Protein AF-A0A973I0Z7-F1 (afdb_monomer_lite)

pLDDT: mean 79.92, std 19.46, range [35.78, 96.62]

Structure (mmCIF, N/CA/C/O backbone):
data_AF-A0A973I0Z7-F1
#
_entry.id   AF-A0A973I0Z7-F1
#
loop_
_atom_site.group_PDB
_atom_site.id
_atom_site.type_symbol
_atom_site.label_atom_id
_atom_site.label_alt_id
_atom_site.label_comp_id
_atom_site.label_asym_id
_atom_site.label_entity_id
_atom_site.label_seq_id
_atom_site.pdbx_PDB_ins_code
_atom_site.Cartn_x
_atom_site.Cartn_y
_atom_site.Cartn_z
_atom_site.occupancy
_atom_site.B_iso_or_equiv
_atom_site.auth_seq_id
_atom_site.auth_comp_id
_atom_site.auth_asym_id
_atom_site.auth_atom_id
_atom_site.pdbx_PDB_model_num
ATOM 1 N N . MET A 1 1 ? 22.224 22.986 73.642 1.00 44.53 1 MET A N 1
ATOM 2 C CA . MET A 1 1 ? 22.308 22.784 72.179 1.00 44.53 1 MET A CA 1
ATOM 3 C C . MET A 1 1 ? 20.943 22.258 71.761 1.00 44.53 1 MET A C 1
ATOM 5 O O . MET A 1 1 ? 20.620 21.155 72.151 1.00 44.53 1 MET A O 1
ATOM 9 N N . GLY A 1 2 ? 20.002 23.005 71.200 1.00 35.78 2 GLY A N 1
ATOM 10 C CA . GLY A 1 2 ? 20.076 24.107 70.245 1.00 35.78 2 GLY A CA 1
ATOM 11 C C . GLY A 1 2 ? 19.103 23.722 69.125 1.00 35.78 2 GLY A C 1
ATOM 12 O O . GLY A 1 2 ? 19.351 22.747 68.429 1.00 35.78 2 GLY A O 1
ATOM 13 N N . ALA A 1 3 ? 17.958 24.399 69.061 1.00 42.00 3 ALA A N 1
ATOM 14 C CA . ALA A 1 3 ? 16.825 24.095 68.191 1.00 42.00 3 ALA A CA 1
ATOM 15 C C . ALA A 1 3 ? 17.052 24.487 66.714 1.00 42.00 3 ALA A C 1
ATOM 17 O O . ALA A 1 3 ? 17.732 25.474 66.451 1.00 42.00 3 ALA A O 1
ATOM 18 N N . GLY A 1 4 ? 16.354 23.793 65.801 1.00 39.12 4 GLY A N 1
ATOM 19 C CA . GLY A 1 4 ? 15.693 24.389 64.627 1.00 39.12 4 GLY A CA 1
ATOM 20 C C . GLY A 1 4 ? 16.380 24.311 63.253 1.00 39.12 4 GLY A C 1
ATOM 21 O O . GLY A 1 4 ? 17.396 24.956 63.020 1.00 39.12 4 GLY A O 1
ATOM 22 N N . SER A 1 5 ? 15.702 23.685 62.281 1.00 44.06 5 SER A N 1
ATOM 23 C CA . SER A 1 5 ? 15.113 24.428 61.148 1.00 44.06 5 SER A CA 1
ATOM 24 C C . SER A 1 5 ? 14.098 23.601 60.352 1.00 44.06 5 SER A C 1
ATOM 26 O O . SER A 1 5 ? 14.367 22.489 59.911 1.00 44.06 5 SER A O 1
ATOM 28 N N . SER A 1 6 ? 12.924 24.208 60.196 1.00 49.84 6 SER A N 1
ATOM 29 C CA . SER A 1 6 ? 11.724 23.786 59.474 1.00 49.84 6 SER A CA 1
ATOM 30 C C . SER A 1 6 ? 11.815 24.019 57.962 1.00 49.84 6 SER A C 1
ATOM 32 O O . SER A 1 6 ? 12.461 24.983 57.561 1.00 49.84 6 SER A O 1
ATOM 34 N N . ARG A 1 7 ? 11.026 23.269 57.169 1.00 47.75 7 ARG A N 1
ATOM 35 C CA . ARG A 1 7 ? 10.208 23.727 56.010 1.00 47.75 7 ARG A CA 1
ATOM 36 C C . ARG A 1 7 ? 9.007 22.754 55.897 1.00 47.75 7 ARG A C 1
ATOM 38 O O . ARG A 1 7 ? 9.248 21.556 55.856 1.00 47.75 7 ARG A O 1
ATOM 45 N N . LEU A 1 8 ? 7.749 23.130 56.198 1.00 43.31 8 LEU A N 1
ATOM 46 C CA . LEU A 1 8 ? 6.742 23.834 55.355 1.00 43.31 8 LEU A CA 1
ATOM 47 C C . LEU A 1 8 ? 6.622 23.202 53.950 1.00 43.31 8 LEU A C 1
ATOM 49 O O . LEU A 1 8 ? 7.656 23.061 53.316 1.00 43.31 8 LEU A O 1
ATOM 53 N N . LEU A 1 9 ? 5.480 22.876 53.325 1.00 39.59 9 LEU A N 1
ATOM 54 C CA . LEU A 1 9 ? 4.015 23.039 53.491 1.00 39.59 9 LEU A CA 1
ATOM 55 C C . LEU A 1 9 ? 3.423 22.139 52.350 1.00 39.59 9 LEU A C 1
ATOM 57 O O . LEU A 1 9 ? 4.040 22.078 51.295 1.00 39.59 9 LEU A O 1
ATOM 61 N N . GLY A 1 10 ? 2.376 21.313 52.464 1.00 44.72 10 GLY A N 1
ATOM 62 C CA . GLY A 1 10 ? 0.965 21.670 52.638 1.00 44.72 10 GLY A CA 1
ATOM 63 C C . GLY A 1 10 ? 0.224 21.891 51.300 1.00 44.72 10 GLY A C 1
ATOM 64 O O . GLY A 1 10 ? 0.092 23.039 50.903 1.00 44.72 10 GLY A O 1
ATOM 65 N N . ILE A 1 11 ? -0.312 20.832 50.667 1.00 45.81 11 ILE A N 1
ATOM 66 C CA . ILE A 1 11 ? -1.518 20.891 49.805 1.00 45.81 11 ILE A CA 1
ATOM 67 C C . ILE A 1 11 ? -2.413 19.666 50.067 1.00 45.81 11 ILE A C 1
ATOM 69 O O . ILE A 1 11 ? -2.471 18.716 49.299 1.00 45.81 11 ILE A O 1
ATOM 73 N N . ALA A 1 12 ? -3.108 19.677 51.205 1.00 38.31 12 ALA A N 1
ATOM 74 C CA . ALA A 1 12 ? -4.347 18.919 51.327 1.00 38.31 12 ALA A CA 1
ATOM 75 C C . ALA A 1 12 ? -5.419 19.731 50.596 1.00 38.31 12 ALA A C 1
ATOM 77 O O . ALA A 1 12 ? -5.667 20.884 50.958 1.00 38.31 12 ALA A O 1
ATOM 78 N N . SER A 1 13 ? -5.982 19.162 49.533 1.00 45.00 13 SER A N 1
ATOM 79 C CA . SER A 1 13 ? -7.012 19.781 48.707 1.00 45.00 13 SER A CA 1
ATOM 80 C C . SER A 1 13 ? -8.162 20.288 49.576 1.00 45.00 13 SER A C 1
ATOM 82 O O . SER A 1 13 ? -8.857 19.531 50.250 1.00 45.00 13 SER A O 1
ATOM 84 N N . ILE A 1 14 ? -8.317 21.608 49.585 1.00 43.22 14 ILE A N 1
ATOM 85 C CA . ILE A 1 14 ? -9.376 22.333 50.275 1.00 43.22 14 ILE A CA 1
ATOM 86 C C . ILE A 1 14 ? -10.686 22.012 49.553 1.00 43.22 14 ILE A C 1
ATOM 88 O O . ILE A 1 14 ? -10.968 22.583 48.503 1.00 43.22 14 ILE A O 1
ATOM 92 N N . GLN A 1 15 ? -11.509 21.125 50.113 1.00 43.00 15 GLN A N 1
ATOM 93 C CA . GLN A 1 15 ? -12.938 21.160 49.817 1.00 43.00 15 GLN A CA 1
ATOM 94 C C . GLN A 1 15 ? -13.557 22.242 50.698 1.00 43.00 15 GLN A C 1
ATOM 96 O O . GLN A 1 15 ? -13.688 22.101 51.914 1.00 43.00 15 GLN A O 1
ATOM 101 N N . ALA A 1 16 ? -13.858 23.378 50.076 1.00 38.81 16 ALA A N 1
ATOM 102 C CA . ALA A 1 16 ? -14.538 24.487 50.713 1.00 38.81 16 ALA A CA 1
ATOM 103 C C . ALA A 1 16 ? -15.966 24.054 51.085 1.00 38.81 16 ALA A C 1
ATOM 105 O O . ALA A 1 16 ? -16.857 23.995 50.241 1.00 38.81 16 ALA A O 1
ATOM 106 N N . ILE A 1 17 ? -16.180 23.740 52.362 1.00 47.41 17 ILE A N 1
ATOM 107 C CA . ILE A 1 17 ? -17.506 23.471 52.919 1.00 47.41 17 ILE A CA 1
ATOM 108 C C . ILE A 1 17 ? -18.228 24.817 53.061 1.00 47.41 17 ILE A C 1
ATOM 110 O O . ILE A 1 17 ? -18.027 25.554 54.028 1.00 47.41 17 ILE A O 1
ATOM 114 N N . VAL A 1 18 ? -19.073 25.153 52.088 1.00 38.38 18 VAL A N 1
ATOM 115 C CA . VAL A 1 18 ? -20.024 26.266 52.198 1.00 38.38 18 VAL A CA 1
ATOM 116 C C . VAL A 1 18 ? -21.230 25.772 52.998 1.00 38.38 18 VAL A C 1
ATOM 118 O O . VAL A 1 18 ? -22.145 25.155 52.460 1.00 38.38 18 VAL A O 1
ATOM 121 N N . ILE A 1 19 ? -21.229 26.022 54.309 1.00 45.56 19 ILE A N 1
ATOM 122 C CA . ILE A 1 19 ? -22.388 25.761 55.174 1.00 45.56 19 ILE A CA 1
ATOM 123 C C . ILE A 1 19 ? -23.401 26.892 54.958 1.00 45.56 19 ILE A C 1
ATOM 125 O O . ILE A 1 19 ? -23.373 27.907 55.655 1.00 45.56 19 ILE A O 1
ATOM 129 N N . LEU A 1 20 ? -24.293 26.740 53.976 1.00 40.72 20 LEU A N 1
ATOM 130 C CA . LEU A 1 20 ? -25.460 27.611 53.844 1.00 40.72 20 LEU A CA 1
ATOM 131 C C . LEU A 1 20 ? -26.595 27.062 54.718 1.00 40.72 20 LEU A C 1
ATOM 133 O O . LEU A 1 20 ? -27.396 26.230 54.301 1.00 40.72 20 LEU A O 1
ATOM 137 N N . SER A 1 21 ? -26.634 27.528 55.964 1.00 50.47 21 SER A N 1
ATOM 138 C CA . SER A 1 21 ? -27.676 27.206 56.939 1.00 50.47 21 SER A CA 1
ATOM 139 C C . SER A 1 21 ? -29.015 27.834 56.539 1.00 50.47 21 SER A C 1
ATOM 141 O O . SER A 1 21 ? -29.320 28.953 56.952 1.00 50.47 21 SER A O 1
ATOM 143 N N . LEU A 1 22 ? -29.843 27.120 55.770 1.00 41.69 22 LEU A N 1
ATOM 144 C CA . LEU A 1 22 ? -31.253 27.473 55.611 1.00 41.69 22 LEU A CA 1
ATOM 145 C C . LEU A 1 22 ? -32.099 26.641 56.580 1.00 41.69 22 LEU A C 1
ATOM 147 O O . LEU A 1 22 ? -32.399 25.470 56.357 1.00 41.69 22 LEU A O 1
ATOM 151 N N . ALA A 1 23 ? -32.446 27.269 57.700 1.00 46.00 23 ALA A N 1
ATOM 152 C CA . ALA A 1 23 ? -33.324 26.714 58.715 1.00 46.00 23 ALA A CA 1
ATOM 153 C C . ALA A 1 23 ? -34.750 26.550 58.163 1.00 46.00 23 ALA A C 1
ATOM 155 O O . ALA A 1 23 ? -35.489 27.528 58.047 1.00 46.00 23 ALA A O 1
ATOM 156 N N . LEU A 1 24 ? -35.167 25.312 57.889 1.00 47.72 24 LEU A N 1
ATOM 157 C CA . LEU A 1 24 ? -36.583 24.955 57.849 1.00 47.72 24 LEU A CA 1
ATOM 158 C C . LEU A 1 24 ? -36.948 24.309 59.182 1.00 47.72 24 LEU A C 1
ATOM 160 O O . LEU A 1 24 ? -36.618 23.170 59.499 1.00 47.72 24 LEU A O 1
ATOM 164 N N . CYS A 1 25 ? -37.583 25.135 60.000 1.00 45.16 25 CYS A N 1
ATOM 165 C CA . CYS A 1 25 ? -38.039 24.834 61.338 1.00 45.16 25 CYS A CA 1
ATOM 166 C C . CYS A 1 25 ? -39.333 24.012 61.259 1.00 45.16 25 CYS A C 1
ATOM 168 O O . CYS A 1 25 ? -40.377 24.602 61.020 1.00 45.16 25 CYS A O 1
ATOM 170 N N . PHE A 1 26 ? -39.286 22.693 61.487 1.00 45.84 26 PHE A N 1
ATOM 171 C CA . PHE A 1 26 ? -40.452 21.904 61.920 1.00 45.84 26 PHE A CA 1
ATOM 172 C C . PHE A 1 26 ? -40.033 20.727 62.825 1.00 45.84 26 PHE A C 1
ATOM 174 O O . PHE A 1 26 ? -39.801 19.610 62.383 1.00 45.84 26 PHE A O 1
ATOM 181 N N . GLY A 1 27 ? -39.946 21.001 64.130 1.00 47.75 27 GLY A N 1
ATOM 182 C CA . GLY A 1 27 ? -40.580 20.187 65.177 1.00 47.75 27 GLY A CA 1
ATOM 183 C C . GLY A 1 27 ? -40.327 18.677 65.287 1.00 47.75 27 GLY A C 1
ATOM 184 O O . GLY A 1 27 ? -41.264 17.976 65.658 1.00 47.75 27 GLY A O 1
ATOM 185 N N . SER A 1 28 ? -39.118 18.154 65.066 1.00 49.06 28 SER A N 1
ATOM 186 C CA . SER A 1 28 ? -38.805 16.782 65.498 1.00 49.06 28 SER A CA 1
ATOM 187 C C . SER A 1 28 ? -37.365 16.653 65.997 1.00 49.06 28 SER A C 1
ATOM 189 O O . SER A 1 28 ? -36.423 17.012 65.300 1.00 49.06 28 SER A O 1
ATOM 191 N N . THR A 1 29 ? -37.179 16.150 67.221 1.00 47.16 29 THR A N 1
ATOM 192 C CA . THR A 1 29 ? -35.875 15.964 67.892 1.00 47.16 29 THR A CA 1
ATOM 193 C C . THR A 1 29 ? -35.087 14.751 67.387 1.00 47.16 29 THR A C 1
ATOM 195 O O . THR A 1 29 ? -34.187 14.264 68.071 1.00 47.16 29 THR A O 1
ATOM 198 N N . ALA A 1 30 ? -35.379 14.258 66.187 1.00 47.12 30 ALA A N 1
ATOM 199 C CA . ALA A 1 30 ? -34.512 13.305 65.518 1.00 47.12 30 ALA A CA 1
ATOM 200 C C . ALA A 1 30 ? -33.452 14.088 64.735 1.00 47.12 30 ALA A C 1
ATOM 202 O O . ALA A 1 30 ? -33.688 14.505 63.605 1.00 47.12 30 ALA A O 1
ATOM 203 N N . ASN A 1 31 ? -32.270 14.270 65.330 1.00 55.00 31 ASN A N 1
ATOM 204 C CA . ASN A 1 31 ? -31.046 14.569 64.580 1.00 55.00 31 ASN A CA 1
ATOM 205 C C . ASN A 1 31 ? -30.669 13.324 63.758 1.00 55.00 31 ASN A C 1
ATOM 207 O O . ASN A 1 31 ? -29.697 12.629 64.038 1.00 55.00 31 ASN A O 1
ATOM 211 N N . ALA A 1 32 ? -31.492 12.998 62.766 1.00 46.03 32 ALA A N 1
ATOM 212 C CA . ALA A 1 32 ? -31.057 12.216 61.635 1.00 46.03 32 ALA A CA 1
ATOM 213 C C . ALA A 1 32 ? -30.411 13.228 60.697 1.00 46.03 32 ALA A C 1
ATOM 215 O O . ALA A 1 32 ? -31.092 13.887 59.912 1.00 46.03 32 ALA A O 1
ATOM 216 N N . THR A 1 33 ? -29.096 13.395 60.823 1.00 53.06 33 THR A N 1
ATOM 217 C CA . THR A 1 33 ? -28.298 13.944 59.732 1.00 53.06 33 THR A CA 1
ATOM 218 C C . THR A 1 33 ? -28.494 12.984 58.569 1.00 53.06 33 THR A C 1
ATOM 220 O O . THR A 1 33 ? -27.799 11.978 58.453 1.00 53.06 33 THR A O 1
ATOM 223 N N . MET A 1 34 ? -29.518 13.235 57.758 1.00 49.97 34 MET A N 1
ATOM 224 C CA . MET A 1 34 ? -29.672 12.581 56.478 1.00 49.97 34 MET A CA 1
ATOM 225 C C . MET A 1 34 ? -28.530 13.134 55.636 1.00 49.97 34 MET A C 1
ATOM 227 O O . MET A 1 34 ? -28.626 14.211 55.052 1.00 49.97 34 MET A O 1
ATOM 231 N N . LEU A 1 35 ? -27.404 12.425 55.670 1.00 53.66 35 LEU A N 1
ATOM 232 C CA . LEU A 1 35 ? -26.367 12.521 54.661 1.00 53.66 35 LEU A CA 1
ATOM 233 C C . LEU A 1 35 ? -27.011 12.015 53.371 1.00 53.66 35 LEU A C 1
ATOM 235 O O . LEU A 1 35 ? -26.852 10.860 53.000 1.00 53.66 35 LEU A O 1
ATOM 239 N N . ILE A 1 36 ? -27.826 12.856 52.738 1.00 52.31 36 ILE A N 1
ATOM 240 C CA . ILE A 1 36 ? -28.075 12.728 51.312 1.00 52.31 36 ILE A CA 1
ATOM 241 C C . ILE A 1 36 ? -26.737 13.141 50.704 1.00 52.31 36 ILE A C 1
ATOM 243 O O . ILE A 1 36 ? -26.367 14.311 50.861 1.00 52.31 36 ILE A O 1
ATOM 247 N N . PRO A 1 37 ? -25.951 12.229 50.110 1.00 48.09 37 PRO A N 1
ATOM 248 C CA . PRO A 1 37 ? -24.783 12.661 49.374 1.00 48.09 37 PRO A CA 1
ATOM 249 C C . PRO A 1 37 ? -25.310 13.566 48.258 1.00 48.09 37 PRO A C 1
ATOM 251 O O . PRO A 1 37 ? -26.000 13.116 47.355 1.00 48.09 37 PRO A O 1
ATOM 254 N N . LEU A 1 38 ? -25.026 14.866 48.347 1.00 46.47 38 LEU A N 1
ATOM 255 C CA . LEU A 1 38 ? -25.197 15.819 47.247 1.00 46.47 38 LEU A CA 1
ATOM 256 C C . LEU A 1 38 ? -24.064 15.659 46.221 1.00 46.47 38 LEU A C 1
ATOM 258 O O . LEU A 1 38 ? -23.617 16.629 45.617 1.00 46.47 38 LEU A O 1
ATOM 262 N N . LEU A 1 39 ? -23.567 14.437 46.054 1.00 51.56 39 LEU A N 1
ATOM 263 C CA . LEU A 1 39 ? -22.939 14.046 44.810 1.00 51.56 39 LEU A CA 1
ATOM 264 C C . LEU A 1 39 ? -24.113 13.705 43.890 1.00 51.56 39 LEU A C 1
ATOM 266 O O . LEU A 1 39 ? -25.077 13.097 44.371 1.00 51.56 39 LEU A O 1
ATOM 270 N N . PRO A 1 40 ? -24.109 14.115 42.610 1.00 48.03 40 PRO A N 1
ATOM 271 C CA . PRO A 1 40 ? -25.070 13.535 41.688 1.00 48.03 40 PRO A CA 1
ATOM 272 C C . PRO A 1 40 ? -24.943 12.019 41.857 1.00 48.03 40 PRO A C 1
ATOM 274 O O . PRO A 1 40 ? -23.832 11.516 42.035 1.00 48.03 40 PRO A O 1
ATOM 277 N N . ASN A 1 41 ? -26.067 11.307 41.901 1.00 44.25 41 ASN A N 1
ATOM 278 C CA . ASN A 1 41 ? -26.060 9.875 41.653 1.00 44.25 41 ASN A CA 1
ATOM 279 C C . ASN A 1 41 ? -25.348 9.689 40.308 1.00 44.25 41 ASN A C 1
ATOM 281 O O . ASN A 1 41 ? -25.993 9.769 39.266 1.00 44.25 41 ASN A O 1
ATOM 285 N N . PHE A 1 42 ? -24.031 9.516 40.321 1.00 48.84 42 PHE A N 1
ATOM 286 C CA . PHE A 1 42 ? -23.367 8.759 39.295 1.00 48.84 42 PHE A CA 1
ATOM 287 C C . PHE A 1 42 ? -23.943 7.363 39.527 1.00 48.84 42 PHE A C 1
ATOM 289 O O . PHE A 1 42 ? -23.692 6.798 40.598 1.00 48.84 42 PHE A O 1
ATOM 296 N N . PRO A 1 43 ? -24.827 6.834 38.657 1.00 53.50 43 PRO A N 1
ATOM 297 C CA . PRO A 1 43 ? -24.946 5.385 38.609 1.00 53.50 43 PRO A CA 1
ATOM 298 C C . PRO A 1 43 ? -23.509 4.869 38.575 1.00 53.50 43 PRO A C 1
ATOM 300 O O . PRO A 1 43 ? -22.688 5.446 37.860 1.00 53.50 43 PRO A O 1
ATOM 303 N N . LEU A 1 44 ? -23.183 3.906 39.437 1.00 59.34 44 LEU A N 1
ATOM 304 C CA . LEU A 1 44 ? -21.897 3.228 39.345 1.00 59.34 44 LEU A CA 1
ATOM 305 C C . LEU A 1 44 ? -21.770 2.805 37.882 1.00 59.34 44 LEU A C 1
ATOM 307 O O . LEU A 1 44 ? -22.636 2.077 37.393 1.00 59.34 44 LEU A O 1
ATOM 311 N N . LEU A 1 45 ? -20.836 3.435 37.172 1.00 86.94 45 LEU A N 1
ATOM 312 C CA . LEU A 1 45 ? -20.667 3.225 35.747 1.00 86.94 45 LEU A CA 1
ATOM 313 C C . LEU A 1 45 ? -19.976 1.866 35.644 1.00 86.94 45 LEU A C 1
ATOM 315 O O . LEU A 1 45 ? -18.830 1.732 36.061 1.00 86.94 45 LEU A O 1
ATOM 319 N N . ASP A 1 46 ? -20.775 0.867 35.291 1.00 91.62 46 ASP A N 1
ATOM 320 C CA . ASP A 1 46 ? -20.429 -0.543 35.094 1.00 91.62 46 ASP A CA 1
ATOM 321 C C . ASP A 1 46 ? -21.131 -0.936 33.793 1.00 91.62 46 ASP A C 1
ATOM 323 O O . ASP A 1 46 ? -22.266 -1.430 33.781 1.00 91.62 46 ASP A O 1
ATOM 327 N N . CYS A 1 47 ? -20.523 -0.536 32.683 1.00 93.19 47 CYS A N 1
ATOM 328 C CA . CYS A 1 47 ? -21.120 -0.654 31.359 1.00 93.19 47 CYS A CA 1
ATOM 329 C C . CYS A 1 47 ? -21.179 -2.117 30.886 1.00 93.19 47 CYS A C 1
ATOM 331 O O . CYS A 1 47 ? -22.150 -2.521 30.243 1.00 93.19 47 CYS A O 1
ATOM 333 N N . ASN A 1 48 ? -20.193 -2.937 31.270 1.00 91.00 48 ASN A N 1
ATOM 334 C CA . ASN A 1 48 ? -20.124 -4.362 30.935 1.00 91.00 48 ASN A CA 1
ATOM 335 C C . ASN A 1 48 ? -20.924 -5.252 31.920 1.00 91.00 48 ASN A C 1
ATOM 337 O O . ASN A 1 48 ? -21.108 -6.450 31.684 1.00 91.00 48 ASN A O 1
ATOM 341 N N . THR A 1 49 ? -21.492 -4.666 32.978 1.00 93.19 49 THR A N 1
ATOM 342 C CA . THR A 1 49 ? -22.363 -5.292 33.989 1.00 93.19 49 THR A CA 1
ATOM 343 C C . THR A 1 49 ? -21.717 -6.445 34.760 1.00 93.19 49 THR A C 1
ATOM 345 O O . THR A 1 49 ? -22.401 -7.379 35.203 1.00 93.19 49 THR A O 1
ATOM 348 N N . ASN A 1 50 ? -20.394 -6.410 34.927 1.00 93.38 50 ASN A N 1
ATOM 349 C CA . ASN A 1 50 ? -19.643 -7.474 35.593 1.00 93.38 50 ASN A CA 1
ATOM 350 C C . ASN A 1 50 ? -19.624 -7.325 37.136 1.00 93.38 50 ASN A C 1
ATOM 352 O O . ASN A 1 50 ? -19.164 -8.232 37.842 1.00 93.38 50 ASN A O 1
ATOM 356 N N . GLY A 1 51 ? -20.174 -6.227 37.672 1.00 92.94 51 GLY A N 1
ATOM 357 C CA . GLY A 1 51 ? -20.207 -5.909 39.100 1.00 92.94 51 GLY A CA 1
ATOM 358 C C . GLY A 1 51 ? -18.976 -5.155 39.618 1.00 92.94 51 GLY A C 1
ATOM 359 O O . GLY A 1 51 ? -18.837 -5.001 40.837 1.00 92.94 51 GLY A O 1
ATOM 360 N N . VAL A 1 52 ? -18.097 -4.707 38.724 1.00 93.00 52 VAL A N 1
ATOM 361 C CA . VAL A 1 52 ? -16.931 -3.849 38.952 1.00 93.00 52 VAL A CA 1
ATOM 362 C C . VAL A 1 52 ? -17.167 -2.537 38.200 1.00 93.00 52 VAL A C 1
ATOM 364 O O . VAL A 1 52 ? -17.751 -2.516 37.130 1.00 93.00 52 VAL A O 1
ATOM 367 N N . GLU A 1 53 ? -16.779 -1.411 38.795 1.00 92.94 53 GLU A N 1
ATOM 368 C CA . GLU A 1 53 ? -16.892 -0.116 38.113 1.00 92.94 53 GLU A CA 1
ATOM 369 C C . GLU A 1 53 ? -15.858 -0.010 36.986 1.00 92.94 53 GLU A C 1
ATOM 371 O O . GLU A 1 53 ? -14.703 -0.381 37.197 1.00 92.94 53 GLU A O 1
ATOM 376 N N . ASP A 1 54 ? -16.221 0.624 35.872 1.00 92.81 54 ASP A N 1
ATOM 377 C CA . ASP A 1 54 ? -15.378 0.854 34.689 1.00 92.81 54 ASP A CA 1
ATOM 378 C C . ASP A 1 54 ? -13.972 1.356 35.056 1.00 92.81 54 ASP A C 1
ATOM 380 O O . ASP A 1 54 ? -12.951 0.810 34.645 1.00 92.81 54 ASP A O 1
ATOM 384 N N . SER A 1 55 ? -13.898 2.368 35.928 1.00 93.31 55 SER A N 1
ATOM 385 C CA . SER A 1 55 ? -12.615 2.928 36.377 1.00 93.31 55 SER A CA 1
ATOM 386 C C . SER A 1 55 ? -11.736 1.921 37.128 1.00 93.31 55 SER A C 1
ATOM 388 O O . SER A 1 55 ? -10.509 2.006 37.080 1.00 93.31 55 SER A O 1
ATOM 390 N N . THR A 1 56 ? -12.354 0.972 37.837 1.00 94.88 56 THR A N 1
ATOM 391 C CA . THR A 1 56 ? -11.657 -0.111 38.535 1.00 94.88 56 THR A CA 1
ATOM 392 C C . THR A 1 56 ? -11.248 -1.203 37.555 1.00 94.88 56 THR A C 1
ATOM 394 O O . THR A 1 56 ? -10.162 -1.761 37.718 1.00 94.88 56 THR A O 1
ATOM 397 N N . ASP A 1 57 ? -12.061 -1.475 36.535 1.00 96.38 57 ASP A N 1
ATOM 398 C CA . ASP A 1 57 ? -11.714 -2.418 35.475 1.00 96.38 57 ASP A CA 1
ATOM 399 C C . ASP A 1 57 ? -10.489 -1.952 34.679 1.00 96.38 57 ASP A C 1
ATOM 401 O O . ASP A 1 57 ? -9.499 -2.680 34.556 1.00 96.38 57 ASP A O 1
ATOM 405 N N . ILE A 1 58 ? -10.493 -0.689 34.255 1.00 95.19 58 ILE A N 1
ATOM 406 C CA . ILE A 1 58 ? -9.378 -0.063 33.534 1.00 95.19 58 ILE A CA 1
ATOM 407 C C . ILE A 1 58 ? -8.122 -0.017 34.416 1.00 95.19 58 ILE A C 1
ATOM 409 O O . ILE A 1 58 ? -7.036 -0.420 33.998 1.00 95.19 58 ILE A O 1
ATOM 413 N N . ALA A 1 59 ? -8.244 0.424 35.675 1.00 95.75 59 ALA A N 1
ATOM 414 C CA . ALA A 1 59 ? -7.097 0.536 36.581 1.00 95.75 59 ALA A CA 1
ATOM 415 C C . ALA A 1 59 ? -6.452 -0.819 36.921 1.00 95.75 59 ALA A C 1
ATOM 417 O O . ALA A 1 59 ? -5.245 -0.880 37.171 1.00 95.75 59 ALA A O 1
ATOM 418 N N . ASN A 1 60 ? -7.242 -1.896 36.948 1.00 95.62 60 ASN A N 1
ATOM 419 C CA . ASN A 1 60 ? -6.747 -3.253 37.171 1.00 95.62 60 ASN A CA 1
ATOM 420 C C . ASN A 1 60 ? -6.313 -3.956 35.874 1.00 95.62 60 ASN A C 1
ATOM 422 O O . ASN A 1 60 ? -5.746 -5.048 35.956 1.00 95.62 60 ASN A O 1
ATOM 426 N N . GLY A 1 61 ? -6.558 -3.350 34.707 1.00 94.00 61 GLY A N 1
ATOM 427 C CA . GLY A 1 61 ? -6.290 -3.938 33.395 1.00 94.00 61 GLY A CA 1
ATOM 428 C C . GLY A 1 61 ? -7.185 -5.135 33.065 1.00 94.00 61 GLY A C 1
ATOM 429 O O . GLY A 1 61 ? -6.772 -5.998 32.293 1.00 94.00 61 GLY A O 1
ATOM 430 N N . THR A 1 62 ? -8.364 -5.237 33.687 1.00 95.19 62 THR A N 1
ATOM 431 C CA . THR A 1 62 ? -9.386 -6.233 33.319 1.00 95.19 62 THR A CA 1
ATOM 432 C C . THR A 1 62 ? -10.176 -5.810 32.086 1.00 95.19 62 THR A C 1
ATOM 434 O O . THR A 1 62 ? -10.653 -6.693 31.376 1.00 95.19 62 THR A O 1
ATOM 437 N N . SER A 1 63 ? -10.207 -4.507 31.797 1.00 96.25 63 SER A N 1
ATOM 438 C CA . SER A 1 63 ? -10.670 -3.936 30.532 1.00 96.25 63 SER A CA 1
ATOM 439 C C . SER A 1 63 ? -9.633 -2.968 29.961 1.00 96.25 63 SER A C 1
ATOM 441 O O . SER A 1 63 ? -8.875 -2.343 30.712 1.00 96.25 63 SER A O 1
ATOM 443 N N . ALA A 1 64 ? -9.583 -2.870 28.634 1.00 96.19 64 ALA A N 1
ATOM 444 C CA . ALA A 1 64 ? -8.739 -1.911 27.930 1.00 96.19 64 ALA A CA 1
ATOM 445 C C . ALA A 1 64 ? -9.471 -0.566 27.772 1.00 96.19 64 ALA A C 1
ATOM 447 O O . ALA A 1 64 ? -10.695 -0.525 27.773 1.00 96.19 64 ALA A O 1
ATOM 448 N N . ASP A 1 65 ? -8.711 0.526 27.701 1.00 95.31 65 ASP A N 1
ATOM 449 C CA . ASP A 1 65 ? -9.198 1.885 27.417 1.00 95.31 65 ASP A CA 1
ATOM 450 C C . ASP A 1 65 ? -8.111 2.582 26.595 1.00 95.31 65 ASP A C 1
ATOM 452 O O . ASP A 1 65 ? -7.229 3.279 27.116 1.00 95.31 65 ASP A O 1
ATOM 456 N N . CYS A 1 66 ? -8.081 2.277 25.301 1.00 94.94 66 CYS A N 1
ATOM 457 C CA . CYS A 1 66 ? -6.976 2.690 24.441 1.00 94.94 66 CYS A CA 1
ATOM 458 C C . CYS A 1 66 ? -6.958 4.212 24.218 1.00 94.94 66 CYS A C 1
ATOM 460 O O . CYS A 1 66 ? -5.894 4.815 24.051 1.00 94.94 66 CYS A O 1
ATOM 462 N N . ASN A 1 67 ? -8.140 4.835 24.216 1.00 91.81 67 ASN A N 1
ATOM 463 C CA . ASN A 1 67 ? -8.333 6.253 23.932 1.00 91.81 67 ASN A CA 1
ATOM 464 C C . ASN A 1 67 ? -8.288 7.103 25.221 1.00 91.81 67 ASN A C 1
ATOM 466 O O . ASN A 1 67 ? -8.269 8.336 25.151 1.00 91.81 67 ASN A O 1
ATOM 470 N N . SER A 1 68 ? -8.196 6.446 26.385 1.00 94.12 68 SER A N 1
ATOM 471 C CA . SER A 1 68 ? -8.117 7.041 27.719 1.00 94.12 68 SER A CA 1
ATOM 472 C C . SER A 1 68 ? -9.303 7.954 28.053 1.00 94.12 68 SER A C 1
ATOM 474 O O . SER A 1 68 ? -9.131 8.972 28.739 1.00 94.12 68 SER A O 1
ATOM 476 N N . ASN A 1 69 ? -10.501 7.634 27.554 1.00 92.50 69 ASN A N 1
ATOM 477 C CA . ASN A 1 69 ? -11.721 8.407 27.805 1.00 92.50 69 ASN A CA 1
ATOM 478 C C . ASN A 1 69 ? -12.422 8.004 29.122 1.00 92.50 69 ASN A C 1
ATOM 480 O O . ASN A 1 69 ? -13.338 8.709 29.562 1.00 92.50 69 ASN A O 1
ATOM 484 N N . GLY A 1 70 ? -11.957 6.937 29.784 1.00 92.62 70 GLY A N 1
ATOM 485 C CA . GLY A 1 70 ? -12.515 6.407 31.027 1.00 92.62 70 GLY A CA 1
ATOM 486 C C . GLY A 1 70 ? -13.691 5.443 30.846 1.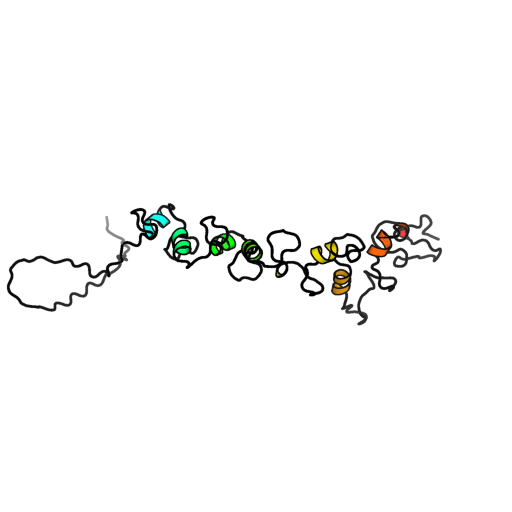00 92.62 70 GLY A C 1
ATOM 487 O O . GLY A 1 70 ? -14.316 5.094 31.849 1.00 92.62 70 GLY A O 1
ATOM 488 N N . VAL A 1 71 ? -13.991 5.040 29.611 1.00 93.81 71 VAL A N 1
ATOM 489 C CA . VAL A 1 71 ? -14.958 4.010 29.223 1.00 93.81 71 VAL A CA 1
ATOM 490 C C . VAL A 1 71 ? -14.169 2.828 28.645 1.00 93.81 71 VAL A C 1
ATOM 492 O O . VAL A 1 71 ? -13.300 3.036 27.806 1.00 93.81 71 VAL A O 1
ATOM 495 N N . PRO A 1 72 ? -14.434 1.590 29.088 1.00 96.00 72 PRO A N 1
ATOM 496 C CA . PRO A 1 72 ? -13.830 0.404 28.502 1.00 96.00 72 PRO A CA 1
ATOM 497 C C . PRO A 1 72 ? -14.072 0.286 26.995 1.00 96.00 72 PRO A C 1
ATOM 499 O O . PRO A 1 72 ? -15.185 0.531 26.523 1.00 96.00 72 PRO A O 1
ATOM 502 N N . ASP A 1 73 ? -13.066 -0.187 26.263 1.00 96.25 73 ASP A N 1
ATOM 503 C CA . ASP A 1 73 ? -13.114 -0.419 24.818 1.00 96.25 73 ASP A CA 1
ATOM 504 C C . ASP A 1 73 ? -14.338 -1.279 24.422 1.00 96.25 73 ASP A C 1
ATOM 506 O O . ASP A 1 73 ? -15.064 -0.943 23.483 1.00 96.25 73 ASP A O 1
ATOM 510 N N . GLU A 1 74 ? -14.650 -2.343 25.179 1.00 95.62 74 GLU A N 1
ATOM 511 C CA . GLU A 1 74 ? -15.816 -3.198 24.905 1.00 95.62 74 GLU A CA 1
ATOM 512 C C . GLU A 1 74 ? -17.163 -2.465 25.022 1.00 95.62 74 GLU A C 1
ATOM 514 O O . GLU A 1 74 ? -18.147 -2.846 24.382 1.00 95.62 74 GLU A O 1
ATOM 519 N N . CYS A 1 75 ? -17.215 -1.411 25.832 1.00 95.12 75 CYS A N 1
ATOM 520 C CA . CYS A 1 75 ? -18.403 -0.594 26.018 1.00 95.12 75 CYS A CA 1
ATOM 521 C C . CYS A 1 75 ? -18.498 0.496 24.960 1.00 95.12 75 CYS A C 1
ATOM 523 O O . CYS A 1 75 ? -19.589 0.739 24.449 1.00 95.12 75 CYS A O 1
ATOM 525 N N . ASP A 1 76 ? -17.363 1.073 24.564 1.00 96.19 76 ASP A N 1
ATOM 526 C CA . ASP A 1 76 ? -17.299 1.991 23.430 1.00 96.19 76 ASP A CA 1
ATOM 527 C C . ASP A 1 76 ? -17.787 1.312 22.131 1.00 96.19 76 ASP A C 1
ATOM 529 O O . ASP A 1 76 ? -18.554 1.885 21.348 1.00 96.19 76 ASP A O 1
ATOM 533 N N . ILE A 1 77 ? -17.420 0.044 21.926 1.00 95.75 77 ILE A N 1
ATOM 534 C CA . ILE A 1 77 ? -17.913 -0.766 20.802 1.00 95.75 77 ILE A CA 1
ATOM 535 C C . ILE A 1 77 ? -19.415 -1.051 20.948 1.00 95.75 77 ILE A C 1
ATOM 537 O O . ILE A 1 77 ? -20.182 -0.857 20.000 1.00 95.75 77 ILE A O 1
ATOM 541 N N . ALA A 1 78 ? -19.863 -1.498 22.128 1.00 94.88 78 ALA A N 1
ATOM 542 C CA . ALA A 1 78 ? -21.260 -1.873 22.360 1.00 94.88 78 ALA A CA 1
ATOM 543 C C . ALA A 1 78 ? -22.239 -0.692 22.217 1.00 94.88 78 ALA A C 1
ATOM 545 O O . ALA A 1 78 ? -23.339 -0.867 21.681 1.00 94.88 78 ALA A O 1
ATOM 546 N N . ASP A 1 79 ? -21.834 0.503 22.649 1.00 93.25 79 ASP A N 1
ATOM 547 C CA . ASP A 1 79 ? -22.617 1.737 22.527 1.00 93.25 79 ASP A CA 1
ATOM 548 C C . ASP A 1 79 ? -22.486 2.388 21.135 1.00 93.25 79 ASP A C 1
ATOM 550 O O . ASP A 1 79 ? -23.215 3.331 20.806 1.00 93.25 79 ASP A O 1
ATOM 554 N N . GLY A 1 80 ? -21.597 1.861 20.285 1.00 91.50 80 GLY A N 1
ATOM 555 C CA . GLY A 1 80 ? -21.351 2.336 18.925 1.00 91.50 80 GLY A CA 1
ATOM 556 C C . GLY A 1 80 ? -20.609 3.672 18.857 1.00 91.50 80 GLY A C 1
ATOM 557 O O . GLY A 1 80 ? -20.648 4.331 17.811 1.00 91.50 80 GLY A O 1
ATOM 558 N N . THR A 1 81 ? -19.966 4.089 19.952 1.00 92.25 81 THR A N 1
ATOM 559 C CA . THR A 1 81 ? -19.056 5.245 19.999 1.00 92.25 81 THR A CA 1
ATOM 560 C C . THR A 1 81 ? -17.709 4.923 19.361 1.00 92.25 81 THR A C 1
ATOM 562 O O .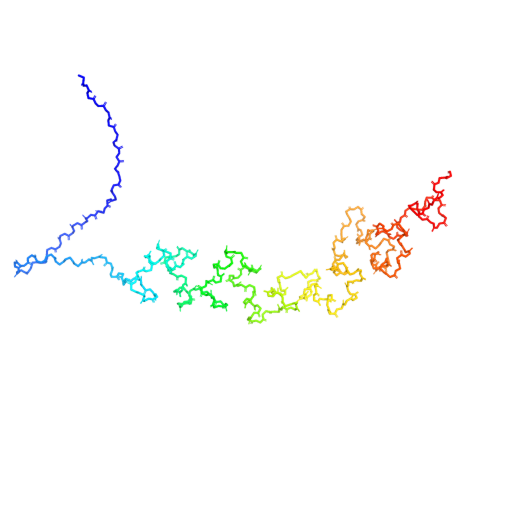 THR A 1 81 ? -17.047 5.844 18.882 1.00 92.25 81 THR A O 1
ATOM 565 N N . ALA A 1 82 ? -17.354 3.640 19.262 1.00 94.69 82 ALA A N 1
ATOM 566 C CA . ALA A 1 82 ? -16.222 3.157 18.489 1.00 94.69 82 ALA A CA 1
ATOM 567 C C . ALA A 1 82 ? -16.620 2.066 17.479 1.00 94.69 82 ALA A C 1
ATOM 569 O O . ALA A 1 82 ? -17.683 1.447 17.575 1.00 94.69 82 ALA A O 1
ATOM 570 N N . LYS A 1 83 ? -15.785 1.890 16.453 1.00 94.06 83 LYS A N 1
ATOM 571 C CA . LYS A 1 83 ? -15.937 0.864 15.415 1.00 94.06 83 LYS A CA 1
ATOM 572 C C . LYS A 1 83 ? -15.030 -0.320 15.741 1.00 94.06 83 LYS A C 1
ATOM 574 O O . LYS A 1 83 ? -13.967 -0.102 16.301 1.00 94.06 83 LYS A O 1
ATOM 579 N N . ASP A 1 84 ? -15.503 -1.525 15.457 1.00 94.56 84 ASP A N 1
ATOM 580 C CA . ASP A 1 84 ? -14.779 -2.799 15.573 1.00 94.56 84 ASP A CA 1
ATOM 581 C C . ASP A 1 84 ? -15.257 -3.656 14.402 1.00 94.56 84 ASP A C 1
ATOM 583 O O . ASP A 1 84 ? -16.243 -4.398 14.488 1.00 94.56 84 ASP A O 1
ATOM 587 N N . CYS A 1 85 ? -14.687 -3.381 13.237 1.00 93.25 85 CYS A N 1
ATOM 588 C CA . CYS A 1 85 ? -15.162 -3.934 11.976 1.00 93.25 85 CYS A CA 1
ATOM 589 C C . CYS A 1 85 ? -14.794 -5.413 11.794 1.00 93.25 85 CYS A C 1
ATOM 591 O O . CYS A 1 85 ? -15.555 -6.150 11.158 1.00 93.25 85 CYS A O 1
ATOM 593 N N . ASP A 1 86 ? -13.681 -5.861 12.379 1.00 91.50 86 ASP A N 1
ATOM 594 C CA . ASP A 1 86 ? -13.236 -7.256 12.352 1.00 91.50 86 ASP A CA 1
ATOM 595 C C . ASP A 1 86 ? -13.769 -8.083 13.539 1.00 91.50 86 ASP A C 1
ATOM 597 O O . ASP A 1 86 ? -13.706 -9.318 13.526 1.00 91.50 86 ASP A O 1
ATOM 601 N N . GLY A 1 87 ? -14.386 -7.426 14.526 1.00 93.44 87 GLY A N 1
ATOM 602 C CA . GLY A 1 87 ? -15.056 -8.061 15.656 1.00 93.44 87 GLY A CA 1
ATOM 603 C C . GLY A 1 87 ? -14.077 -8.670 16.655 1.00 93.44 87 GLY A C 1
ATOM 604 O O . GLY A 1 87 ? -14.414 -9.659 17.321 1.00 93.44 87 GLY A O 1
ATOM 605 N N . ASN A 1 88 ? -12.853 -8.143 16.721 1.00 93.25 88 ASN A N 1
ATOM 606 C CA . ASN A 1 88 ? -11.803 -8.669 17.585 1.00 93.25 88 ASN A CA 1
ATOM 607 C C . ASN A 1 88 ? -11.877 -8.115 19.024 1.00 93.25 88 ASN A C 1
ATOM 609 O O . ASN A 1 88 ? -11.155 -8.596 19.904 1.00 93.25 88 ASN A O 1
ATOM 613 N N . GLY A 1 89 ? -12.788 -7.168 19.283 1.00 93.06 89 GLY A N 1
ATOM 614 C CA . GLY A 1 89 ? -13.002 -6.533 20.583 1.00 93.06 89 GLY A CA 1
ATOM 615 C C . GLY A 1 89 ? -12.062 -5.363 20.878 1.00 93.06 89 GLY A C 1
ATOM 616 O O . GLY A 1 89 ? -12.097 -4.836 21.988 1.00 93.06 89 GLY A O 1
ATOM 617 N N . VAL A 1 90 ? -11.228 -4.962 19.918 1.00 94.56 90 VAL A N 1
ATOM 618 C CA . VAL A 1 90 ? -10.347 -3.796 19.978 1.00 94.56 90 VAL A CA 1
ATOM 619 C C . VAL A 1 90 ? -10.854 -2.771 18.965 1.00 94.56 90 VAL A C 1
ATOM 621 O O . VAL A 1 90 ? -10.915 -3.077 17.777 1.00 94.56 90 VAL A O 1
ATOM 624 N N . PRO A 1 91 ? -11.186 -1.542 19.386 1.00 95.81 91 PRO A N 1
ATOM 625 C CA . PRO A 1 91 ? -11.685 -0.550 18.453 1.00 95.81 91 PRO A CA 1
ATOM 626 C C . PRO A 1 91 ? -10.706 -0.251 17.313 1.00 95.81 91 PRO A C 1
ATOM 628 O O . PRO A 1 91 ? -9.503 -0.149 17.551 1.00 95.81 91 PRO A O 1
ATOM 631 N N . ASP A 1 92 ? -11.209 -0.027 16.100 1.00 94.75 92 ASP A N 1
ATOM 632 C CA . ASP A 1 92 ? -10.418 0.242 14.889 1.00 94.75 92 ASP A CA 1
ATOM 633 C C . ASP A 1 92 ? -9.417 1.385 15.123 1.00 94.75 92 ASP A C 1
ATOM 635 O O . ASP A 1 92 ? -8.239 1.279 14.797 1.00 94.75 92 ASP A O 1
ATOM 639 N N . THR A 1 93 ? -9.841 2.444 15.819 1.00 93.81 93 THR A N 1
ATOM 640 C CA . THR A 1 93 ? -8.974 3.567 16.213 1.00 93.81 93 THR A CA 1
ATOM 641 C C . THR A 1 93 ? -7.794 3.136 17.085 1.00 93.81 93 THR A C 1
ATOM 643 O O . THR A 1 93 ? -6.691 3.661 16.936 1.00 93.81 93 THR A O 1
ATOM 646 N N . CYS A 1 94 ? -7.991 2.172 17.984 1.00 94.44 94 CYS A N 1
ATOM 647 C CA . CYS A 1 94 ? -6.926 1.585 18.789 1.00 94.44 94 CYS A CA 1
ATOM 648 C C . CYS A 1 94 ? -5.988 0.730 17.937 1.00 94.44 94 CYS A C 1
ATOM 650 O O . CYS A 1 94 ? -4.776 0.753 18.154 1.00 94.44 94 CYS A O 1
ATOM 652 N N . GLN A 1 95 ? -6.537 -0.019 16.977 1.00 96.38 95 GLN A N 1
ATOM 653 C CA . GLN A 1 95 ? -5.758 -0.847 16.059 1.00 96.38 95 GLN A CA 1
ATOM 654 C C . GLN A 1 95 ? -4.858 0.030 15.176 1.00 96.38 95 GLN A C 1
ATOM 656 O O . GLN A 1 95 ? -3.661 -0.231 15.078 1.00 96.38 95 GLN A O 1
ATOM 661 N N . ILE A 1 96 ? -5.386 1.139 14.653 1.00 94.94 96 ILE A N 1
ATOM 662 C CA . ILE A 1 96 ? -4.630 2.151 13.897 1.00 94.94 96 ILE A CA 1
ATOM 663 C C . ILE A 1 96 ? -3.515 2.757 14.762 1.00 94.94 96 ILE A C 1
ATOM 665 O O . ILE A 1 96 ? -2.356 2.806 14.354 1.00 94.94 96 ILE A O 1
ATOM 669 N N . LEU A 1 97 ? -3.814 3.139 16.012 1.00 92.81 97 LEU A N 1
ATOM 670 C CA . LEU A 1 97 ? -2.796 3.624 16.959 1.00 92.81 97 LEU A CA 1
ATOM 671 C C . LEU A 1 97 ? -1.706 2.579 17.259 1.00 92.81 97 LEU A C 1
ATOM 673 O O . LEU A 1 97 ? -0.575 2.948 17.588 1.00 92.81 97 LEU A O 1
ATOM 677 N N . ALA A 1 98 ? -2.033 1.291 17.150 1.00 94.06 98 ALA A N 1
ATOM 678 C CA . ALA A 1 98 ? -1.104 0.176 17.304 1.00 94.06 98 ALA A CA 1
ATOM 679 C C . ALA A 1 98 ? -0.337 -0.179 16.012 1.00 94.06 98 ALA A C 1
ATOM 681 O O . ALA A 1 98 ? 0.484 -1.097 16.040 1.00 94.06 98 ALA A O 1
ATOM 682 N N . GLY A 1 99 ? -0.550 0.561 14.917 1.00 93.19 99 GLY A N 1
ATOM 683 C CA . GLY A 1 99 ? 0.122 0.373 13.629 1.00 93.19 99 GLY A CA 1
ATOM 684 C C . GLY A 1 99 ? -0.722 -0.313 12.553 1.00 93.19 99 GLY A C 1
ATOM 685 O O . GLY A 1 99 ? -0.151 -0.771 11.568 1.00 93.19 99 GLY A O 1
ATOM 686 N N . GLY A 1 100 ? -2.039 -0.417 12.740 1.00 94.06 100 GLY A N 1
ATOM 687 C CA . GLY A 1 100 ? -2.966 -0.782 11.667 1.00 94.06 100 GLY A CA 1
ATOM 688 C C . GLY A 1 100 ? -2.990 0.274 10.557 1.00 94.06 100 GLY A C 1
ATOM 689 O O . GLY A 1 100 ? -2.750 1.454 10.822 1.00 94.06 100 GLY A O 1
ATOM 690 N N . SER A 1 101 ? -3.257 -0.161 9.327 1.00 95.56 101 SER A N 1
ATOM 691 C CA . SER A 1 101 ? -3.282 0.712 8.153 1.00 95.56 101 SER A CA 1
ATOM 692 C C . SER A 1 101 ? -4.595 1.506 8.070 1.00 95.56 101 SER A C 1
ATOM 694 O O . SER A 1 101 ? -5.672 0.941 8.261 1.00 95.56 101 SER A O 1
ATOM 696 N N . ASP A 1 102 ? -4.468 2.815 7.846 1.00 95.31 102 ASP A N 1
ATOM 697 C CA . ASP A 1 102 ? -5.538 3.800 7.602 1.00 95.31 102 ASP A CA 1
ATOM 698 C C . ASP A 1 102 ? -4.952 4.839 6.639 1.00 95.31 102 ASP A C 1
ATOM 700 O O . ASP A 1 102 ? -4.374 5.854 7.051 1.00 95.31 102 ASP A O 1
ATOM 704 N N . CYS A 1 103 ? -4.959 4.513 5.350 1.00 95.25 103 CYS A N 1
ATOM 705 C CA . CYS A 1 103 ? -4.227 5.276 4.344 1.00 95.25 103 CYS A CA 1
ATOM 706 C C . CYS A 1 103 ? -4.842 6.667 4.104 1.00 95.25 103 CYS A C 1
ATOM 708 O O . CYS A 1 103 ? -4.130 7.639 3.833 1.00 95.25 103 CYS A O 1
ATOM 710 N N . ASN A 1 104 ? -6.170 6.771 4.221 1.00 93.56 104 ASN A N 1
ATOM 711 C CA . ASN A 1 104 ? -6.941 7.965 3.883 1.00 93.56 104 ASN A CA 1
ATOM 712 C C . ASN A 1 104 ? -7.282 8.814 5.129 1.00 93.56 104 ASN A C 1
ATOM 714 O O . ASN A 1 104 ? -7.792 9.935 5.007 1.00 93.56 104 ASN A O 1
ATOM 718 N N . GLY A 1 105 ? -6.936 8.330 6.327 1.00 93.62 105 GLY A N 1
ATOM 719 C CA . GLY A 1 105 ? -7.068 9.033 7.601 1.00 93.62 105 GLY A CA 1
ATOM 720 C C . GLY A 1 105 ? -8.514 9.171 8.072 1.00 93.62 105 GLY A C 1
ATOM 721 O O . GLY A 1 105 ? -8.847 10.156 8.747 1.00 93.62 105 GLY A O 1
ATOM 722 N N . ASN A 1 106 ? -9.395 8.253 7.674 1.00 92.00 106 ASN A N 1
ATOM 723 C CA . ASN A 1 106 ? -10.818 8.305 8.000 1.00 92.00 106 ASN A CA 1
ATOM 724 C C . ASN A 1 106 ? -11.160 7.609 9.338 1.00 92.00 106 ASN A C 1
ATOM 726 O O . ASN A 1 106 ? -12.315 7.686 9.777 1.00 92.00 106 ASN A O 1
ATOM 730 N N . PHE A 1 107 ? -10.162 7.018 10.012 1.00 91.06 107 PHE A N 1
ATOM 731 C CA . PHE A 1 107 ? -10.276 6.249 11.257 1.00 91.06 107 PHE A CA 1
ATOM 732 C C . PHE A 1 107 ? -11.013 4.904 11.148 1.00 91.06 107 PHE A C 1
ATOM 734 O O . PHE A 1 107 ? -11.518 4.392 12.154 1.00 91.06 107 PHE A O 1
ATOM 741 N N . LEU A 1 108 ? -11.077 4.338 9.950 1.00 91.94 108 LEU A N 1
ATOM 742 C CA . LEU A 1 108 ? -11.465 2.966 9.659 1.00 91.94 108 LEU A CA 1
ATOM 743 C C . LEU A 1 108 ? -10.217 2.227 9.162 1.00 91.94 108 LEU A C 1
ATOM 745 O O . LEU A 1 108 ? -9.357 2.823 8.528 1.00 91.94 108 LEU A O 1
ATOM 749 N N . LEU A 1 109 ? -10.084 0.943 9.493 1.00 95.44 109 LEU A N 1
ATOM 750 C CA . LEU A 1 109 ? -8.972 0.152 8.967 1.00 95.44 109 LEU A CA 1
ATOM 751 C C . LEU A 1 109 ? -9.143 -0.068 7.463 1.00 95.44 109 LEU A C 1
ATOM 753 O O . LEU A 1 109 ? -10.243 -0.410 7.026 1.00 95.44 109 LEU A O 1
ATOM 757 N N . ASP A 1 110 ? -8.043 -0.002 6.719 1.00 96.12 110 ASP A N 1
ATOM 758 C CA . ASP A 1 110 ? -7.988 -0.289 5.279 1.00 96.12 110 ASP A CA 1
ATOM 759 C C . ASP A 1 110 ? -8.673 -1.631 4.942 1.00 96.12 110 ASP A C 1
ATOM 761 O O . ASP A 1 110 ? -9.577 -1.701 4.107 1.00 96.12 110 ASP A O 1
ATOM 765 N N . SER A 1 111 ? -8.365 -2.685 5.704 1.00 95.12 111 SER A N 1
ATOM 766 C CA . SER A 1 111 ? -8.971 -4.017 5.541 1.00 95.12 111 SER A CA 1
ATOM 767 C C . SER A 1 111 ? -10.493 -4.021 5.723 1.00 95.12 111 SER A C 1
ATOM 769 O O . SER A 1 111 ? -11.223 -4.828 5.138 1.00 95.12 111 SER A O 1
ATOM 771 N N . CYS A 1 112 ? -11.009 -3.096 6.525 1.00 94.88 112 CYS A N 1
ATOM 772 C CA . CYS A 1 112 ? -12.434 -2.930 6.742 1.00 94.88 112 CYS A CA 1
ATOM 773 C C . CYS A 1 112 ? -13.100 -2.103 5.654 1.00 94.88 112 CYS A C 1
ATOM 775 O O . CYS A 1 112 ? -14.265 -2.348 5.342 1.00 94.88 112 CYS A O 1
ATOM 777 N N . GLU A 1 113 ? -12.380 -1.174 5.037 1.00 96.62 113 GLU A N 1
ATOM 778 C CA . GLU A 1 113 ? -12.834 -0.498 3.826 1.00 96.62 113 GLU A CA 1
ATOM 779 C C . GLU A 1 113 ? -13.002 -1.495 2.682 1.00 96.62 113 GLU A C 1
ATOM 781 O O . GLU A 1 113 ? -14.074 -1.548 2.069 1.00 96.62 113 GLU A O 1
ATOM 786 N N . VAL A 1 114 ? -12.016 -2.373 2.481 1.00 95.81 114 VAL A N 1
ATOM 787 C CA . VAL A 1 114 ? -12.096 -3.477 1.512 1.00 95.81 114 VAL A CA 1
ATOM 788 C C . VAL A 1 114 ? -13.289 -4.387 1.817 1.00 95.81 114 VAL A C 1
ATOM 790 O O . VAL A 1 114 ? -14.119 -4.653 0.943 1.00 95.81 114 VAL A O 1
ATOM 793 N N . ALA A 1 115 ? -13.483 -4.788 3.079 1.00 94.44 115 ALA A N 1
ATOM 794 C CA . ALA A 1 115 ? -14.641 -5.593 3.485 1.00 94.44 115 ALA A CA 1
ATOM 795 C C . ALA A 1 115 ? -15.999 -4.892 3.250 1.00 94.44 115 ALA A C 1
ATOM 797 O O . ALA A 1 115 ? -17.025 -5.559 3.063 1.00 94.44 115 ALA A O 1
ATOM 798 N N . LEU A 1 116 ? -16.023 -3.555 3.247 1.00 94.00 116 LEU A N 1
ATOM 799 C CA . LEU A 1 116 ? -17.193 -2.732 2.923 1.00 94.00 116 LEU A CA 1
ATOM 800 C C . LEU A 1 116 ? -17.356 -2.464 1.417 1.00 94.00 116 LEU A C 1
ATOM 802 O O . LEU A 1 116 ? -18.367 -1.876 1.015 1.00 94.00 116 LEU A O 1
ATOM 806 N N . GLY A 1 117 ? -16.435 -2.958 0.589 1.00 93.81 117 GLY A N 1
ATOM 807 C CA . GLY A 1 117 ? -16.497 -2.913 -0.867 1.00 93.81 117 GLY A CA 1
ATOM 808 C C . GLY A 1 117 ? -15.626 -1.840 -1.510 1.00 93.81 117 GLY A C 1
ATOM 809 O O . GLY A 1 117 ? -15.913 -1.476 -2.654 1.00 93.81 117 GLY A O 1
ATOM 810 N N . ALA A 1 118 ? -14.614 -1.323 -0.807 1.00 95.81 118 ALA A N 1
ATOM 811 C CA . ALA A 1 118 ? -13.538 -0.601 -1.474 1.00 95.81 118 ALA A CA 1
ATOM 812 C C . ALA A 1 118 ? -12.856 -1.532 -2.504 1.00 95.81 118 ALA A C 1
ATOM 814 O O . ALA A 1 118 ? -12.750 -2.735 -2.241 1.00 95.81 118 ALA A O 1
ATOM 815 N N . PRO A 1 119 ? -12.479 -1.022 -3.690 1.00 95.44 119 PRO A N 1
ATOM 816 C CA . PRO A 1 119 ? -11.685 -1.785 -4.651 1.00 95.44 119 PRO A CA 1
ATOM 817 C C . PRO A 1 119 ? -10.374 -2.276 -4.013 1.00 95.44 119 PRO A C 1
ATOM 819 O O . PRO A 1 119 ? -9.773 -1.529 -3.249 1.00 95.44 119 PRO A O 1
ATOM 822 N N . ASP A 1 120 ? -10.018 -3.532 -4.278 1.00 95.62 120 ASP A N 1
ATOM 823 C CA . ASP A 1 120 ? -8.778 -4.206 -3.858 1.00 95.62 120 ASP A CA 1
ATOM 824 C C . ASP A 1 120 ? -8.469 -5.257 -4.933 1.00 95.62 120 ASP A C 1
ATOM 826 O O . ASP A 1 120 ? -9.037 -6.360 -4.955 1.00 95.62 120 ASP A O 1
ATOM 830 N N . CYS A 1 121 ? -7.695 -4.858 -5.932 1.00 94.38 121 CYS A N 1
ATOM 831 C CA . CYS A 1 121 ? -7.464 -5.654 -7.129 1.00 94.38 121 CYS A CA 1
ATOM 832 C C . CYS A 1 121 ? -6.389 -6.739 -6.939 1.00 94.38 121 CYS A C 1
ATOM 834 O O . CYS A 1 121 ? -6.487 -7.789 -7.590 1.00 94.38 121 CYS A O 1
ATOM 836 N N . ASN A 1 122 ? -5.426 -6.547 -6.030 1.00 92.25 122 ASN A N 1
ATOM 837 C CA . ASN A 1 122 ? -4.374 -7.526 -5.715 1.00 92.25 122 ASN A CA 1
ATOM 838 C C . ASN A 1 122 ? -4.705 -8.410 -4.488 1.00 92.25 122 ASN A C 1
ATOM 840 O O . ASN A 1 122 ? -4.079 -9.459 -4.291 1.00 92.25 122 ASN A O 1
ATOM 844 N N . GLY A 1 123 ? -5.746 -8.075 -3.723 1.00 94.44 123 GLY A N 1
ATOM 845 C CA . GLY A 1 123 ? -6.238 -8.845 -2.582 1.00 94.44 123 GLY A CA 1
ATOM 846 C C . GLY A 1 123 ? -5.351 -8.734 -1.344 1.00 94.44 123 GLY A C 1
ATOM 847 O O . GLY A 1 123 ? -5.229 -9.723 -0.609 1.00 94.44 123 GLY A O 1
ATOM 848 N N . ASN A 1 124 ? -4.671 -7.601 -1.153 1.00 94.69 124 ASN A N 1
ATOM 849 C CA . ASN A 1 124 ? -3.727 -7.388 -0.055 1.00 94.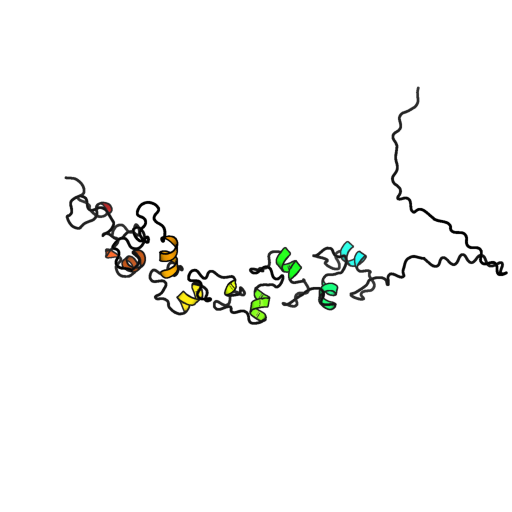69 124 ASN A CA 1
ATOM 850 C C . ASN A 1 124 ? -4.358 -6.720 1.188 1.00 94.69 124 ASN A C 1
ATOM 852 O O . ASN A 1 124 ? -3.632 -6.422 2.141 1.00 94.69 124 ASN A O 1
ATOM 856 N N . ASP A 1 125 ? -5.688 -6.548 1.202 1.00 95.19 125 ASP A N 1
ATOM 857 C CA . ASP A 1 125 ? -6.466 -5.868 2.245 1.00 95.19 125 ASP A CA 1
ATOM 858 C C . ASP A 1 125 ? -6.147 -4.359 2.388 1.00 95.19 125 ASP A C 1
ATOM 860 O O . ASP A 1 125 ? -6.456 -3.751 3.419 1.00 95.19 125 ASP A O 1
ATOM 864 N N . ILE A 1 126 ? -5.555 -3.745 1.360 1.00 94.88 126 ILE A N 1
ATOM 865 C CA . ILE A 1 126 ? -5.342 -2.302 1.221 1.00 94.88 126 ILE A CA 1
ATOM 866 C C . ILE A 1 126 ? -6.207 -1.820 0.043 1.00 94.88 126 ILE A C 1
ATOM 868 O O . ILE A 1 126 ? -6.125 -2.397 -1.036 1.00 94.88 126 ILE A O 1
ATOM 872 N N . PRO A 1 127 ? -7.063 -0.795 0.213 1.00 96.12 127 PRO A N 1
ATOM 873 C CA . PRO A 1 127 ? -7.839 -0.257 -0.897 1.00 96.12 127 PRO A CA 1
ATOM 874 C C . PRO A 1 127 ? -6.961 0.239 -2.050 1.00 96.12 127 PRO A C 1
ATOM 876 O O . PRO A 1 127 ? -5.963 0.907 -1.799 1.00 96.12 127 PRO A O 1
ATOM 879 N N . ASP A 1 128 ? -7.407 0.053 -3.294 1.00 95.44 128 ASP A N 1
ATOM 880 C CA . ASP A 1 128 ? -6.710 0.524 -4.504 1.00 95.44 128 ASP A CA 1
ATOM 881 C C . ASP A 1 128 ? -6.342 2.025 -4.421 1.00 95.44 128 ASP A C 1
ATOM 883 O O . ASP A 1 128 ? -5.286 2.451 -4.874 1.00 95.44 128 ASP A O 1
ATOM 887 N N . GLU A 1 129 ? -7.184 2.858 -3.788 1.00 94.19 129 GLU A N 1
ATOM 888 C CA . GLU A 1 129 ? -6.921 4.302 -3.613 1.00 94.19 129 GLU A CA 1
ATOM 889 C C . GLU A 1 129 ? -5.715 4.629 -2.712 1.00 94.19 129 GLU A C 1
ATOM 891 O O . GLU A 1 129 ? -5.258 5.774 -2.672 1.00 94.19 129 GLU A O 1
ATOM 896 N N . CYS A 1 130 ? -5.240 3.643 -1.957 1.00 94.81 130 CYS A N 1
ATOM 897 C CA . CYS A 1 130 ? -4.084 3.725 -1.074 1.00 94.81 130 CYS A CA 1
ATOM 898 C C . CYS A 1 130 ? -2.796 3.237 -1.744 1.00 94.81 130 CYS A C 1
ATOM 900 O O . CYS A 1 130 ? -1.720 3.335 -1.145 1.00 94.81 130 CYS A O 1
ATOM 902 N N . GLU A 1 131 ? -2.908 2.659 -2.936 1.00 95.56 131 GLU A N 1
ATOM 903 C CA . GLU A 1 131 ? -1.799 2.073 -3.670 1.00 95.56 131 GLU A CA 1
ATOM 904 C C . GLU A 1 131 ? -1.213 3.074 -4.671 1.00 95.56 131 GLU A C 1
ATOM 906 O O . GLU A 1 131 ? -1.707 4.190 -4.850 1.00 95.56 131 GLU A O 1
ATOM 911 N N . THR A 1 132 ? -0.070 2.719 -5.258 1.00 93.44 132 THR A N 1
ATOM 912 C CA . THR A 1 132 ? 0.580 3.589 -6.247 1.00 93.44 132 THR A CA 1
ATOM 913 C C . THR A 1 132 ? -0.189 3.512 -7.563 1.00 93.44 132 THR A C 1
ATOM 915 O O . THR A 1 132 ? -0.438 2.421 -8.059 1.00 93.44 132 THR A O 1
ATOM 918 N N . ASP A 1 133 ? -0.590 4.679 -8.060 1.00 93.19 133 ASP A N 1
ATOM 919 C CA . ASP A 1 133 ? -1.283 4.906 -9.333 1.00 93.19 133 ASP A CA 1
ATOM 920 C C . ASP A 1 133 ? -0.579 6.096 -9.998 1.00 93.19 133 ASP A C 1
ATOM 922 O O . ASP A 1 133 ? -0.894 7.268 -9.744 1.00 93.19 133 ASP A O 1
ATOM 926 N N . CYS A 1 134 ? 0.491 5.805 -10.734 1.00 92.31 134 CYS A N 1
ATOM 927 C CA . CYS A 1 134 ? 1.385 6.831 -11.264 1.00 92.31 134 CYS A CA 1
ATOM 928 C C . CYS A 1 134 ? 0.748 7.623 -12.417 1.00 92.31 134 CYS A C 1
ATOM 930 O O . CYS A 1 134 ? 1.031 8.813 -12.597 1.00 92.31 134 CYS A O 1
ATOM 932 N N . ASP A 1 135 ? -0.129 6.980 -13.192 1.00 90.69 135 ASP A N 1
ATOM 933 C CA . ASP A 1 135 ? -0.787 7.567 -14.356 1.00 90.69 135 ASP A CA 1
ATOM 934 C C . ASP A 1 135 ? -2.130 8.237 -13.995 1.00 90.69 135 ASP A C 1
ATOM 936 O O . ASP A 1 135 ? -2.730 8.948 -14.816 1.00 90.69 135 ASP A O 1
ATOM 940 N N . ALA A 1 136 ? -2.540 8.101 -12.728 1.00 92.19 136 ALA A N 1
ATOM 941 C CA . ALA A 1 136 ? -3.747 8.641 -12.123 1.00 92.19 136 ALA A CA 1
ATOM 942 C C . ALA A 1 136 ? -5.028 8.189 -12.841 1.00 92.19 136 ALA A C 1
ATOM 944 O O . ALA A 1 136 ? -5.994 8.966 -12.959 1.00 92.19 136 ALA A O 1
ATOM 945 N N . ASN A 1 137 ? -5.039 6.962 -13.367 1.00 91.38 137 ASN A N 1
ATOM 946 C CA . ASN A 1 137 ? -6.187 6.405 -14.072 1.00 91.38 137 ASN A CA 1
ATOM 947 C C . ASN A 1 137 ? -7.246 5.810 -13.112 1.00 91.38 137 ASN A C 1
ATOM 949 O O . ASN A 1 137 ? -8.391 5.578 -13.531 1.00 91.38 137 ASN A O 1
ATOM 953 N N . GLY A 1 138 ? -6.911 5.664 -11.825 1.00 90.25 138 GLY A N 1
ATOM 954 C CA . GLY A 1 138 ? -7.753 5.097 -10.774 1.00 90.25 138 GLY A CA 1
ATOM 955 C C . GLY A 1 138 ? -7.615 3.582 -10.588 1.00 90.25 138 GLY A C 1
ATOM 956 O O . GLY A 1 138 ? -8.450 3.001 -9.894 1.00 90.25 138 GLY A O 1
ATOM 957 N N . SER A 1 139 ? -6.627 2.961 -11.228 1.00 93.44 139 SER A N 1
ATOM 958 C CA . SER A 1 139 ? -6.199 1.568 -11.095 1.00 93.44 139 SER A CA 1
ATOM 959 C C . SER A 1 139 ? -4.765 1.576 -10.560 1.00 93.44 139 SER A C 1
ATOM 961 O O . SER A 1 139 ? -3.958 2.363 -11.046 1.00 93.44 139 SER A O 1
ATOM 963 N N . PRO A 1 140 ? -4.425 0.755 -9.558 1.00 95.62 140 PRO A N 1
ATOM 964 C CA . PRO A 1 140 ? -3.049 0.659 -9.090 1.00 95.62 140 PRO A CA 1
ATOM 965 C C . PRO A 1 140 ? -2.110 0.107 -10.165 1.00 95.62 140 PRO A C 1
ATOM 967 O O . PRO A 1 140 ? -2.501 -0.778 -10.933 1.00 95.62 140 PRO A O 1
ATOM 970 N N . ASP A 1 141 ? -0.847 0.536 -10.138 1.00 94.94 141 ASP A N 1
ATOM 971 C CA . ASP A 1 141 ? 0.181 0.142 -11.109 1.00 94.94 141 ASP A CA 1
ATOM 972 C C . ASP A 1 141 ? 0.286 -1.394 -11.227 1.00 94.94 141 ASP A C 1
ATOM 974 O O . ASP A 1 141 ? 0.247 -1.953 -12.322 1.00 94.94 141 ASP A O 1
ATOM 978 N N . GLU A 1 142 ? 0.311 -2.117 -10.098 1.00 94.62 142 GLU A N 1
ATOM 979 C CA . GLU A 1 142 ? 0.364 -3.593 -10.071 1.00 94.62 142 GLU A CA 1
ATOM 980 C C . GLU A 1 142 ? -0.827 -4.241 -10.804 1.00 94.62 142 GLU A C 1
ATOM 982 O O . GLU A 1 142 ? -0.716 -5.311 -11.420 1.00 94.62 142 GLU A O 1
ATOM 987 N N . CYS A 1 143 ? -1.989 -3.597 -10.750 1.00 94.44 143 CYS A N 1
ATOM 988 C CA . CYS A 1 143 ? -3.211 -4.091 -11.363 1.00 94.44 143 CYS A CA 1
ATOM 989 C C . CYS A 1 143 ? -3.273 -3.783 -12.852 1.00 94.44 143 CYS A C 1
ATOM 991 O O . CYS A 1 143 ? -3.772 -4.617 -13.615 1.00 94.44 143 CYS A O 1
ATOM 993 N N . ASP A 1 144 ? -2.685 -2.672 -13.276 1.00 96.31 144 ASP A N 1
ATOM 994 C CA . ASP A 1 144 ? -2.474 -2.371 -14.684 1.00 96.31 144 ASP A CA 1
ATOM 995 C C . ASP A 1 144 ? -1.461 -3.332 -15.314 1.00 96.31 144 ASP A C 1
ATOM 997 O O . ASP A 1 144 ? -1.768 -3.920 -16.352 1.00 96.31 144 ASP A O 1
ATOM 1001 N N . ILE A 1 145 ? -0.350 -3.635 -14.632 1.00 94.62 145 ILE A N 1
ATOM 1002 C CA . ILE A 1 145 ? 0.627 -4.656 -15.061 1.00 94.62 145 ILE A CA 1
ATOM 1003 C C . ILE A 1 145 ? -0.031 -6.040 -15.144 1.00 94.62 145 ILE A C 1
ATOM 1005 O O . ILE A 1 145 ? 0.178 -6.809 -16.085 1.00 94.62 145 ILE A O 1
ATOM 1009 N N . THR A 1 146 ? -0.878 -6.387 -14.172 1.00 93.62 146 THR A N 1
ATOM 1010 C CA . THR A 1 146 ? -1.594 -7.671 -14.184 1.00 93.62 146 THR A CA 1
ATOM 1011 C C . THR A 1 146 ? -2.614 -7.748 -15.326 1.00 93.62 146 THR A C 1
ATOM 1013 O O . THR A 1 146 ? -2.819 -8.821 -15.912 1.00 93.62 146 THR A O 1
ATOM 1016 N N . ALA A 1 147 ? -3.280 -6.635 -15.642 1.00 94.69 147 ALA A N 1
ATOM 1017 C CA . ALA A 1 147 ? -4.254 -6.550 -16.725 1.00 94.69 147 ALA A CA 1
ATOM 1018 C C . ALA A 1 147 ? -3.586 -6.551 -18.109 1.00 94.69 147 ALA A C 1
ATOM 1020 O O . ALA A 1 147 ? -4.102 -7.195 -19.033 1.00 94.69 147 ALA A O 1
ATOM 1021 N N . ASP A 1 148 ? -2.447 -5.875 -18.235 1.00 95.25 148 ASP A N 1
ATOM 1022 C CA . ASP A 1 148 ? -1.620 -5.792 -19.431 1.00 95.25 148 ASP A CA 1
ATOM 1023 C C . ASP A 1 148 ? -0.125 -5.918 -19.081 1.00 95.25 148 ASP A C 1
ATOM 1025 O O . ASP A 1 148 ? 0.559 -4.916 -18.890 1.00 95.25 148 ASP A O 1
ATOM 1029 N N . PRO A 1 149 ? 0.429 -7.147 -19.093 1.00 94.00 149 PRO A N 1
ATOM 1030 C CA . PRO A 1 149 ? 1.853 -7.362 -18.839 1.00 94.00 149 PRO A CA 1
ATOM 1031 C C . PRO A 1 149 ? 2.782 -6.763 -19.901 1.00 94.00 149 PRO A C 1
ATOM 1033 O O . PRO A 1 149 ? 3.984 -6.968 -19.821 1.00 94.00 149 PRO A O 1
ATOM 1036 N N . THR A 1 150 ? 2.248 -6.140 -20.960 1.00 93.31 150 THR A N 1
ATOM 1037 C CA . THR A 1 150 ? 3.061 -5.401 -21.936 1.00 93.31 150 THR A CA 1
ATOM 1038 C C . THR A 1 150 ? 3.258 -3.937 -21.564 1.00 93.31 150 THR A C 1
ATOM 1040 O O . THR A 1 150 ? 4.001 -3.269 -22.269 1.00 93.31 150 THR A O 1
ATOM 1043 N N . ALA A 1 151 ? 2.605 -3.464 -20.496 1.00 93.81 151 ALA A N 1
ATOM 1044 C CA . ALA A 1 151 ? 2.777 -2.127 -19.931 1.00 93.81 151 ALA A CA 1
ATOM 1045 C C . ALA A 1 151 ? 3.923 -2.032 -18.901 1.00 93.81 151 ALA A C 1
ATOM 1047 O O . ALA A 1 151 ? 4.131 -0.957 -18.353 1.00 93.81 151 ALA A O 1
ATOM 1048 N N . ASP A 1 152 ? 4.591 -3.154 -18.624 1.00 94.62 152 ASP A N 1
ATOM 1049 C CA . ASP A 1 152 ? 5.849 -3.297 -17.877 1.00 94.62 152 ASP A CA 1
ATOM 1050 C C . ASP A 1 152 ? 6.730 -4.219 -18.733 1.00 94.62 152 ASP A C 1
ATOM 1052 O O . ASP A 1 152 ? 6.719 -5.452 -18.629 1.00 94.62 152 ASP A O 1
ATOM 1056 N N . CYS A 1 153 ? 7.331 -3.620 -19.756 1.00 93.44 153 CYS A N 1
ATOM 1057 C CA . CYS A 1 153 ? 8.001 -4.332 -20.838 1.00 93.44 153 CYS A CA 1
ATOM 1058 C C . CYS A 1 153 ? 9.274 -5.065 -20.377 1.00 93.44 153 CYS A C 1
ATOM 1060 O O . CYS A 1 153 ? 9.655 -6.078 -20.984 1.00 93.44 153 CYS A O 1
ATOM 1062 N N . ASP A 1 154 ? 9.939 -4.542 -19.345 1.00 92.38 154 ASP A N 1
ATOM 1063 C CA . ASP A 1 154 ? 11.219 -5.003 -18.824 1.00 92.38 154 ASP A CA 1
ATOM 1064 C C . ASP A 1 154 ? 11.077 -5.803 -17.516 1.00 92.38 154 ASP A C 1
ATOM 1066 O O . ASP A 1 154 ? 12.003 -6.524 -17.121 1.00 92.38 154 ASP A O 1
ATOM 1070 N N . ILE A 1 155 ? 9.861 -5.837 -16.963 1.00 93.62 155 ILE A N 1
ATOM 1071 C CA . ILE A 1 155 ? 9.440 -6.642 -15.818 1.00 93.62 155 ILE A CA 1
ATOM 1072 C C . ILE A 1 155 ? 10.154 -6.186 -14.539 1.00 93.62 155 ILE A C 1
ATOM 1074 O O . ILE A 1 155 ? 10.553 -7.011 -13.701 1.00 93.62 155 ILE A O 1
ATOM 1078 N N . ASP A 1 156 ? 10.357 -4.879 -14.394 1.00 91.06 156 ASP A N 1
ATOM 1079 C CA . ASP A 1 156 ? 10.960 -4.282 -13.206 1.00 91.06 156 ASP A CA 1
ATOM 1080 C C . ASP A 1 156 ? 9.921 -3.961 -12.106 1.00 91.06 156 ASP A C 1
ATOM 1082 O O . ASP A 1 156 ? 10.279 -3.785 -10.932 1.00 91.06 156 ASP A O 1
ATOM 1086 N N . GLY A 1 157 ? 8.629 -4.031 -12.455 1.00 91.19 157 GLY A N 1
ATOM 1087 C CA . GLY A 1 157 ? 7.492 -3.784 -11.573 1.00 91.19 157 GLY A CA 1
ATOM 1088 C C . GLY A 1 157 ? 7.018 -2.329 -11.539 1.00 91.19 157 GLY A C 1
ATOM 1089 O O . GLY A 1 157 ? 6.178 -1.998 -10.699 1.00 91.19 157 GLY A O 1
ATOM 1090 N N . VAL A 1 158 ? 7.542 -1.477 -12.415 1.00 91.69 158 VAL A N 1
ATOM 1091 C CA . VAL A 1 158 ? 7.098 -0.111 -12.687 1.00 91.69 158 VAL A CA 1
ATOM 1092 C C . VAL A 1 158 ? 6.412 -0.110 -14.058 1.00 91.69 158 VAL A C 1
ATOM 1094 O O . VAL A 1 158 ? 6.826 -0.815 -14.967 1.00 91.69 158 VAL A O 1
ATOM 1097 N N . LEU A 1 159 ? 5.311 0.635 -14.228 1.00 93.38 159 LEU A N 1
ATOM 1098 C CA . LEU A 1 159 ? 4.733 0.759 -15.570 1.00 93.38 159 LEU A CA 1
ATOM 1099 C C . LEU A 1 159 ? 5.644 1.620 -16.448 1.00 93.38 159 LEU A C 1
ATOM 1101 O O . LEU A 1 159 ? 6.066 2.695 -16.011 1.00 93.38 159 LEU A O 1
ATOM 1105 N N . ASP A 1 160 ? 5.757 1.263 -17.728 1.00 91.06 160 ASP A N 1
ATOM 1106 C CA . ASP A 1 160 ? 6.505 2.027 -18.732 1.00 91.06 160 ASP A CA 1
ATOM 1107 C C . ASP A 1 160 ? 6.090 3.519 -18.707 1.00 91.06 160 ASP A C 1
ATOM 1109 O O . ASP A 1 160 ? 6.898 4.443 -18.813 1.00 91.06 160 ASP A O 1
ATOM 1113 N N . VAL A 1 161 ? 4.788 3.793 -18.526 1.00 88.69 161 VAL A N 1
ATOM 1114 C CA . VAL A 1 161 ? 4.242 5.162 -18.456 1.00 88.69 161 VAL A CA 1
ATOM 1115 C C . VAL A 1 161 ? 4.705 5.937 -17.216 1.00 88.69 161 VAL A C 1
ATOM 1117 O O . VAL A 1 161 ? 4.845 7.163 -17.290 1.00 88.69 161 VAL A O 1
ATOM 1120 N N . CYS A 1 162 ? 4.958 5.255 -16.095 1.00 88.88 162 CYS A N 1
ATOM 1121 C CA . CYS A 1 162 ? 5.505 5.873 -14.891 1.00 88.88 162 CYS A CA 1
ATOM 1122 C C . CYS A 1 162 ? 6.961 6.278 -15.110 1.00 88.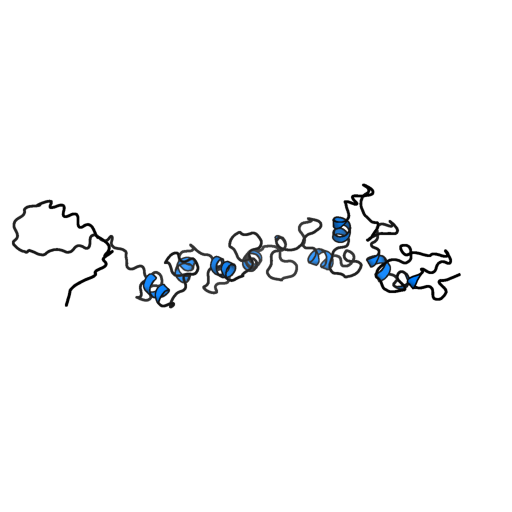88 162 CYS A C 1
ATOM 1124 O O . CYS A 1 162 ? 7.351 7.375 -14.708 1.00 88.88 162 CYS A O 1
ATOM 1126 N N . GLU A 1 163 ? 7.743 5.432 -15.779 1.00 87.62 163 GLU A N 1
ATOM 1127 C CA . GLU A 1 163 ? 9.161 5.677 -16.046 1.00 87.62 163 GLU A CA 1
ATOM 1128 C C . GLU A 1 163 ? 9.362 6.921 -16.919 1.00 87.62 163 GLU A C 1
ATOM 1130 O O . GLU A 1 163 ? 10.220 7.761 -16.641 1.00 87.62 163 GLU A O 1
ATOM 1135 N N . TYR A 1 164 ? 8.475 7.143 -17.893 1.00 76.06 164 TYR A N 1
ATOM 1136 C CA . TYR A 1 164 ? 8.458 8.387 -18.669 1.00 76.06 164 TYR A CA 1
ATOM 1137 C C . TYR A 1 164 ? 8.051 9.631 -17.856 1.00 76.06 164 TYR A C 1
ATOM 1139 O O . TYR A 1 164 ? 8.393 10.763 -18.220 1.00 76.06 164 TYR A O 1
ATOM 1147 N N . SER A 1 165 ? 7.275 9.465 -16.781 1.00 66.81 165 SER A N 1
ATOM 1148 C CA . SER A 1 165 ? 6.663 10.580 -16.044 1.00 66.81 165 SER A CA 1
ATOM 1149 C C . SER A 1 165 ? 7.641 11.331 -15.125 1.00 66.81 165 SER A C 1
ATOM 1151 O O . SER A 1 165 ? 7.447 12.529 -14.879 1.00 66.81 165 SER A O 1
ATOM 1153 N N . ASP A 1 166 ? 8.736 10.684 -14.712 1.00 61.12 166 ASP A N 1
ATOM 1154 C CA . ASP A 1 166 ? 9.782 11.266 -13.860 1.00 61.12 166 ASP A CA 1
ATOM 1155 C C . ASP A 1 166 ? 10.764 12.182 -14.622 1.00 61.12 166 ASP A C 1
ATOM 1157 O O . ASP A 1 166 ? 11.470 12.992 -14.009 1.00 61.12 166 ASP A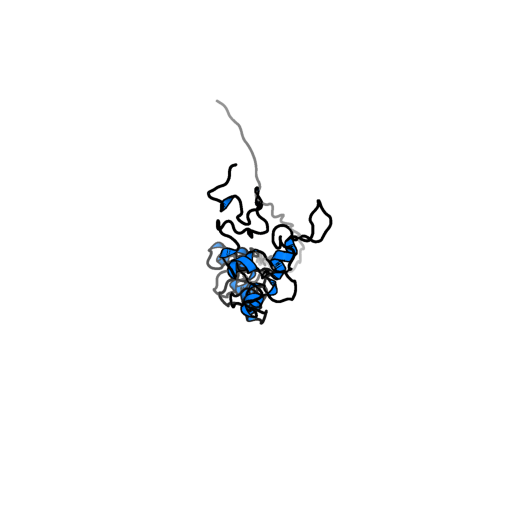 O 1
ATOM 1161 N N . GLU A 1 167 ? 10.776 12.144 -15.962 1.00 59.38 167 GLU A N 1
ATOM 1162 C CA . GLU A 1 167 ? 11.782 12.838 -16.783 1.00 59.38 167 GLU A CA 1
ATOM 1163 C C . GLU A 1 167 ? 11.267 14.085 -17.531 1.00 59.38 167 GLU A C 1
ATOM 1165 O O . GLU A 1 167 ? 12.003 14.751 -18.260 1.00 59.38 167 GLU A O 1
ATOM 1170 N N . LEU A 1 168 ? 10.026 14.527 -17.305 1.00 57.12 168 LEU A N 1
ATOM 1171 C CA . LEU A 1 168 ? 9.442 15.667 -18.038 1.00 57.12 168 LEU A CA 1
ATOM 1172 C C . LEU A 1 168 ? 10.080 17.052 -17.759 1.00 57.12 168 LEU A C 1
ATOM 1174 O O . LEU A 1 168 ? 9.579 18.067 -18.257 1.00 57.12 168 LEU A O 1
ATOM 1178 N N . THR A 1 169 ? 11.197 17.145 -17.027 1.00 54.03 169 THR A N 1
ATOM 1179 C CA . THR A 1 169 ? 11.971 18.391 -16.908 1.00 54.03 169 THR A CA 1
ATOM 1180 C C . THR A 1 169 ? 13.485 18.178 -16.916 1.00 54.03 169 THR A C 1
ATOM 1182 O O . THR A 1 169 ? 14.108 18.151 -15.857 1.00 54.03 169 THR A O 1
ATOM 1185 N N . ASP A 1 170 ? 14.107 18.181 -18.097 1.00 51.56 170 ASP A N 1
ATOM 1186 C CA . ASP A 1 170 ? 15.533 18.506 -18.212 1.00 51.56 170 ASP A CA 1
ATOM 1187 C C . ASP A 1 170 ? 15.738 20.028 -17.990 1.00 51.56 170 ASP A C 1
ATOM 1189 O O . ASP A 1 170 ? 15.308 20.847 -18.819 1.00 51.56 170 ASP A O 1
ATOM 1193 N N . PRO A 1 171 ? 16.416 20.464 -16.905 1.00 53.78 171 PRO A N 1
ATOM 1194 C CA . PRO A 1 171 ? 16.669 21.880 -16.626 1.00 53.78 171 PRO A CA 1
ATOM 1195 C C . PRO A 1 171 ? 17.648 22.542 -17.610 1.00 53.78 171 PRO A C 1
ATOM 1197 O O . PRO A 1 171 ? 17.816 23.765 -17.574 1.00 53.78 171 PRO A O 1
ATOM 1200 N N . SER A 1 172 ? 18.342 21.753 -18.435 1.00 53.84 172 SER A N 1
ATOM 1201 C CA . SER A 1 172 ? 19.419 22.187 -19.322 1.00 53.84 172 SER A CA 1
ATOM 1202 C C . SER A 1 172 ? 18.974 22.391 -20.775 1.00 53.84 172 SER A C 1
ATOM 1204 O O . SER A 1 172 ? 19.462 23.326 -21.419 1.00 53.84 172 SER A O 1
ATOM 1206 N N . THR A 1 173 ? 18.014 21.606 -21.275 1.00 61.53 173 THR A N 1
ATOM 1207 C CA . THR A 1 173 ? 17.559 21.678 -22.679 1.00 61.53 173 THR A CA 1
ATOM 1208 C C . THR A 1 173 ? 16.151 22.244 -22.856 1.00 61.53 173 THR A C 1
ATOM 1210 O O . THR A 1 173 ? 15.861 22.813 -23.910 1.00 61.53 173 THR A O 1
ATOM 1213 N N . GLY A 1 174 ? 15.282 22.166 -21.840 1.00 55.75 174 GLY A N 1
ATOM 1214 C CA . GLY A 1 174 ? 13.896 22.636 -21.940 1.00 55.75 174 GLY A CA 1
ATOM 1215 C C . GLY A 1 174 ? 13.046 21.890 -22.981 1.00 55.75 174 GLY A C 1
ATOM 1216 O O . GLY A 1 174 ? 12.034 22.438 -23.428 1.00 55.75 174 GLY A O 1
ATOM 1217 N N . LEU A 1 175 ? 13.461 20.683 -23.383 1.00 52.62 175 LEU A N 1
ATOM 1218 C CA . LEU A 1 175 ? 12.660 19.715 -24.139 1.00 52.62 175 LEU A CA 1
ATOM 1219 C C . LEU A 1 175 ? 12.090 18.644 -23.179 1.00 52.62 175 LEU A C 1
ATOM 1221 O O . LEU A 1 175 ? 12.644 18.478 -22.092 1.00 52.62 175 LEU A O 1
ATOM 1225 N N . PRO A 1 176 ? 10.978 17.963 -23.534 1.00 52.81 176 PRO A N 1
ATOM 1226 C CA . PRO A 1 176 ? 10.491 16.812 -22.765 1.00 52.81 176 PRO A CA 1
ATOM 1227 C C . PRO A 1 176 ? 11.594 15.743 -22.710 1.00 52.81 176 PRO A C 1
ATOM 1229 O O . PRO A 1 176 ? 12.195 15.455 -23.745 1.00 52.81 176 PRO A O 1
ATOM 1232 N N . GLY A 1 177 ? 11.922 15.281 -21.498 1.00 57.25 177 GLY A N 1
ATOM 1233 C CA . GLY A 1 177 ? 13.057 14.401 -21.230 1.00 57.25 177 GLY A CA 1
ATOM 1234 C C . GLY A 1 177 ? 12.863 12.995 -21.772 1.00 57.25 177 GLY A C 1
ATOM 1235 O O . GLY A 1 177 ? 11.736 12.537 -21.915 1.00 57.25 177 GLY A O 1
ATOM 1236 N N . VAL A 1 178 ? 14.001 12.417 -22.133 1.00 57.44 178 VAL A N 1
ATOM 1237 C CA . VAL A 1 178 ? 14.239 11.104 -22.737 1.00 57.44 178 VAL A CA 1
ATOM 1238 C C . VAL A 1 178 ? 15.738 10.718 -22.785 1.00 57.44 178 VAL A C 1
ATOM 1240 O O . VAL A 1 178 ? 15.985 9.552 -23.047 1.00 57.44 178 VAL A O 1
ATOM 1243 N N . PRO A 1 179 ? 16.783 11.569 -22.575 1.00 59.75 179 PRO A N 1
ATOM 1244 C CA . PRO A 1 179 ? 18.142 11.126 -22.916 1.00 59.75 179 PRO A CA 1
ATOM 1245 C C . PRO A 1 179 ? 18.682 9.918 -22.143 1.00 59.75 179 PRO A C 1
ATOM 1247 O O . PRO A 1 179 ? 19.656 9.341 -22.615 1.00 59.75 179 PRO A O 1
ATOM 1250 N N . ALA A 1 180 ? 18.142 9.603 -20.959 1.00 71.56 180 ALA A N 1
ATOM 1251 C CA . ALA A 1 180 ? 18.653 8.514 -20.125 1.00 71.56 180 ALA A CA 1
ATOM 1252 C C . ALA A 1 180 ? 17.807 7.230 -20.162 1.00 71.56 180 ALA A C 1
ATOM 1254 O O . ALA A 1 180 ? 18.377 6.173 -19.925 1.00 71.56 180 ALA A O 1
ATOM 1255 N N . LEU A 1 181 ? 16.493 7.322 -20.410 1.00 82.31 181 LEU A N 1
ATOM 1256 C CA . LEU A 1 181 ? 15.591 6.161 -20.473 1.00 82.31 181 LEU A CA 1
ATOM 1257 C C . LEU A 1 181 ? 15.123 5.797 -21.900 1.00 82.31 181 LEU A C 1
ATOM 1259 O O . LEU A 1 181 ? 14.632 4.692 -22.101 1.00 82.31 181 LEU A O 1
ATOM 1263 N N . ASP A 1 182 ? 15.231 6.708 -22.875 1.00 85.38 182 ASP A N 1
ATOM 1264 C CA . ASP A 1 182 ? 14.970 6.486 -24.314 1.00 85.38 182 ASP A CA 1
ATOM 1265 C C . ASP A 1 182 ? 16.004 7.285 -25.124 1.00 85.38 182 ASP A C 1
ATOM 1267 O O . ASP A 1 182 ? 15.737 8.324 -25.745 1.00 85.38 182 ASP A O 1
ATOM 1271 N N . CYS A 1 183 ? 17.254 6.856 -25.023 1.00 85.44 183 CYS A N 1
ATOM 1272 C CA . CYS A 1 183 ? 18.393 7.612 -25.522 1.00 85.44 183 CYS A CA 1
ATOM 1273 C C . CYS A 1 183 ? 18.453 7.682 -27.063 1.00 85.44 183 CYS A C 1
ATOM 1275 O O . CYS A 1 183 ? 19.031 8.628 -27.619 1.00 85.44 183 CYS A O 1
ATOM 1277 N N . ASP A 1 184 ? 17.830 6.731 -27.771 1.00 85.56 184 ASP A N 1
ATOM 1278 C CA . ASP A 1 184 ? 17.701 6.744 -29.233 1.00 85.56 184 ASP A CA 1
ATOM 1279 C C . ASP A 1 184 ? 16.445 7.495 -29.735 1.00 85.56 184 ASP A C 1
ATOM 1281 O O . ASP A 1 184 ? 16.354 7.834 -30.926 1.00 85.56 184 ASP A O 1
ATOM 1285 N N . GLY A 1 185 ? 15.538 7.859 -28.820 1.00 84.19 185 GLY A N 1
ATOM 1286 C CA . GLY A 1 185 ? 14.365 8.699 -29.046 1.00 84.19 185 GLY A CA 1
ATOM 1287 C C . GLY A 1 185 ? 13.290 8.015 -29.885 1.00 84.19 185 GLY A C 1
ATOM 1288 O O . GLY A 1 185 ? 12.624 8.686 -30.689 1.00 84.19 185 GLY A O 1
ATOM 1289 N N . ASN A 1 186 ? 13.180 6.691 -29.784 1.00 86.62 186 ASN A N 1
ATOM 1290 C CA . ASN A 1 186 ? 12.263 5.886 -30.583 1.00 86.62 186 ASN A CA 1
ATOM 1291 C C . ASN A 1 186 ? 10.900 5.636 -29.901 1.00 86.62 186 ASN A C 1
ATOM 1293 O O . ASN A 1 186 ? 10.043 4.987 -30.511 1.00 86.62 186 ASN A O 1
ATOM 1297 N N . GLU A 1 187 ? 10.678 6.224 -28.718 1.00 84.88 187 GLU A N 1
ATOM 1298 C CA . GLU A 1 187 ? 9.491 6.060 -27.867 1.00 84.88 187 GLU A CA 1
ATOM 1299 C C . GLU A 1 187 ? 9.338 4.635 -27.291 1.00 84.88 187 GLU A C 1
ATOM 1301 O O . GLU A 1 187 ? 8.223 4.194 -27.007 1.00 84.88 187 GLU A O 1
ATOM 1306 N N . VAL A 1 188 ? 10.447 3.908 -27.130 1.00 88.38 188 VAL A N 1
ATOM 1307 C CA . VAL A 1 188 ? 10.536 2.615 -26.437 1.00 88.38 188 VAL A CA 1
ATOM 1308 C C . VAL A 1 188 ? 11.678 2.700 -25.434 1.00 88.38 188 VAL A C 1
ATOM 1310 O O . VAL A 1 188 ? 12.794 3.032 -25.820 1.00 88.38 188 VAL A O 1
ATOM 1313 N N . LEU A 1 189 ? 11.418 2.375 -24.164 1.00 90.06 189 LEU A N 1
ATOM 1314 C CA . LEU A 1 189 ? 12.455 2.447 -23.136 1.00 90.06 189 LEU A CA 1
ATOM 1315 C C . LEU A 1 189 ? 13.649 1.569 -23.501 1.00 90.06 189 LEU A C 1
ATOM 1317 O O . LEU A 1 189 ? 13.500 0.459 -24.024 1.00 90.06 189 LEU A O 1
ATOM 1321 N N . ASP A 1 190 ? 14.836 2.071 -23.197 1.00 90.62 190 ASP A N 1
ATOM 1322 C CA . ASP A 1 190 ? 16.102 1.388 -23.426 1.00 90.62 190 ASP A CA 1
ATOM 1323 C C . ASP A 1 190 ? 16.095 0.002 -22.754 1.00 90.62 190 ASP A C 1
ATOM 1325 O O . ASP A 1 190 ? 16.464 -1.001 -23.372 1.00 90.62 190 ASP A O 1
ATOM 1329 N N . SER A 1 191 ? 15.538 -0.090 -21.542 1.00 90.44 191 SER A N 1
ATOM 1330 C CA . SER A 1 191 ? 15.349 -1.344 -20.808 1.00 90.44 191 SER A CA 1
ATOM 1331 C C . SER A 1 191 ? 14.423 -2.333 -21.532 1.00 90.44 191 SER A C 1
ATOM 1333 O O . SER A 1 191 ? 14.783 -3.507 -21.677 1.00 90.44 191 SER A O 1
ATOM 1335 N N . CYS A 1 192 ? 13.296 -1.880 -22.106 1.00 93.19 192 CYS A N 1
ATOM 1336 C CA . CYS A 1 192 ? 12.442 -2.719 -22.959 1.00 93.19 192 CYS A CA 1
ATOM 1337 C C . CYS A 1 192 ? 13.237 -3.310 -24.131 1.00 93.19 192 CYS A C 1
ATOM 1339 O O . CYS A 1 192 ? 13.081 -4.482 -24.495 1.00 93.19 192 CYS A O 1
ATOM 1341 N N . GLN A 1 193 ? 14.060 -2.478 -24.778 1.00 94.12 193 GLN A N 1
ATOM 1342 C CA . GLN A 1 193 ? 14.830 -2.865 -25.957 1.00 94.12 193 GLN A CA 1
ATOM 1343 C C . GLN A 1 193 ? 15.873 -3.930 -25.596 1.00 94.12 193 GLN A C 1
ATOM 1345 O O . GLN A 1 193 ? 15.988 -4.935 -26.305 1.00 94.12 193 GLN A O 1
ATOM 1350 N N . ILE A 1 194 ? 16.550 -3.769 -24.457 1.00 92.75 194 ILE A N 1
ATOM 1351 C CA . ILE A 1 194 ? 17.528 -4.726 -23.922 1.00 92.75 194 ILE A CA 1
ATOM 1352 C C . ILE A 1 194 ? 16.863 -6.059 -23.548 1.00 92.75 194 ILE A C 1
ATOM 1354 O O . ILE A 1 194 ? 17.410 -7.127 -23.836 1.00 92.75 194 ILE A O 1
ATOM 1358 N N . VAL A 1 195 ? 15.650 -6.044 -22.981 1.00 93.00 195 VAL A N 1
ATOM 1359 C CA . VAL A 1 195 ? 14.900 -7.282 -22.697 1.00 93.00 195 VAL A CA 1
ATOM 1360 C C . VAL A 1 195 ? 14.543 -8.042 -23.978 1.00 93.00 195 VAL A C 1
ATOM 1362 O O . VAL A 1 195 ? 14.604 -9.278 -24.012 1.00 93.00 195 VAL A O 1
ATOM 1365 N N . VAL A 1 196 ? 14.198 -7.328 -25.054 1.00 93.81 196 VAL A N 1
ATOM 1366 C CA . VAL A 1 196 ? 13.885 -7.933 -26.358 1.00 93.81 196 VAL A CA 1
ATOM 1367 C C . VAL A 1 196 ? 15.139 -8.467 -27.055 1.00 93.81 196 VAL A C 1
ATOM 1369 O O . VAL A 1 196 ? 15.096 -9.560 -27.635 1.00 93.81 196 VAL A O 1
ATOM 1372 N N . ASP A 1 197 ? 16.241 -7.722 -27.011 1.00 93.62 197 ASP A N 1
ATOM 1373 C CA . ASP A 1 197 ? 17.524 -8.115 -27.584 1.00 93.62 197 ASP A CA 1
ATOM 1374 C C . ASP A 1 197 ? 18.685 -7.781 -26.633 1.00 93.62 197 ASP A C 1
ATOM 1376 O O . ASP A 1 197 ? 19.263 -6.698 -26.717 1.00 93.62 197 ASP A O 1
ATOM 1380 N N . PRO A 1 198 ? 19.114 -8.747 -25.795 1.00 91.88 198 PRO A N 1
ATOM 1381 C CA . PRO A 1 198 ? 20.259 -8.563 -24.904 1.00 91.88 198 PRO A CA 1
ATOM 1382 C C . PRO A 1 198 ? 21.583 -8.336 -25.639 1.00 91.88 198 PRO A C 1
ATOM 1384 O O . PRO A 1 198 ? 22.599 -8.098 -25.007 1.00 91.88 198 PRO A O 1
ATOM 1387 N N . ALA A 1 199 ? 21.633 -8.466 -26.971 1.00 90.69 199 ALA A N 1
ATOM 1388 C CA . ALA A 1 199 ? 22.812 -8.067 -27.729 1.00 90.69 199 ALA A CA 1
ATOM 1389 C C . ALA A 1 199 ? 22.901 -6.546 -27.922 1.00 90.69 199 ALA A C 1
ATOM 1391 O O . ALA A 1 199 ? 23.906 -6.098 -28.474 1.00 90.69 199 ALA A O 1
ATOM 1392 N N . LEU A 1 200 ? 21.884 -5.773 -27.527 1.00 90.81 200 LEU A N 1
ATOM 1393 C CA . LEU A 1 200 ? 21.892 -4.309 -27.541 1.00 90.81 200 LEU A CA 1
ATOM 1394 C C . LEU A 1 200 ? 22.602 -3.685 -26.331 1.00 90.81 200 LEU A C 1
ATOM 1396 O O . LEU A 1 200 ? 22.813 -2.483 -26.357 1.00 90.81 200 LEU A O 1
ATOM 1400 N N . ASP A 1 201 ? 23.014 -4.496 -25.358 1.00 90.62 201 ASP A N 1
ATOM 1401 C CA . ASP A 1 201 ? 23.792 -4.132 -24.168 1.00 90.62 201 ASP A CA 1
ATOM 1402 C C . ASP A 1 201 ? 24.824 -5.256 -23.956 1.00 90.62 201 ASP A C 1
ATOM 1404 O O . ASP A 1 201 ? 24.489 -6.366 -23.538 1.00 90.62 201 ASP A O 1
ATOM 1408 N N . CYS A 1 202 ? 26.059 -5.064 -24.421 1.00 86.88 202 CYS A N 1
ATOM 1409 C CA . CYS A 1 202 ? 27.030 -6.164 -24.462 1.00 86.88 202 CYS A CA 1
ATOM 1410 C C . CYS A 1 202 ? 27.887 -6.282 -23.202 1.00 86.88 202 CYS A C 1
ATOM 1412 O O . CYS A 1 202 ? 28.361 -7.393 -22.916 1.00 86.88 202 CYS A O 1
ATOM 1414 N N . ASP A 1 203 ? 28.063 -5.197 -22.457 1.00 87.69 203 ASP A N 1
ATOM 1415 C CA . ASP A 1 203 ? 28.793 -5.172 -21.198 1.00 87.69 203 ASP A CA 1
ATOM 1416 C C . ASP A 1 203 ? 27.855 -5.457 -19.996 1.00 87.69 203 ASP A C 1
ATOM 1418 O O . ASP A 1 203 ? 28.301 -5.986 -18.969 1.00 87.69 203 ASP A O 1
ATOM 1422 N N . ASN A 1 204 ? 26.537 -5.375 -20.220 1.00 89.50 204 ASN A N 1
ATOM 1423 C CA . ASN A 1 204 ? 25.431 -5.598 -19.285 1.00 89.50 204 ASN A CA 1
ATOM 1424 C C . ASN A 1 204 ? 25.330 -4.509 -18.210 1.00 89.50 204 ASN A C 1
ATOM 1426 O O . ASN A 1 204 ? 25.033 -4.830 -17.047 1.00 89.50 204 ASN A O 1
ATOM 1430 N N . ASP A 1 205 ? 25.628 -3.257 -18.555 1.00 86.81 205 ASP A N 1
ATOM 1431 C CA . ASP A 1 205 ? 25.502 -2.118 -17.646 1.00 86.81 205 ASP A CA 1
ATOM 1432 C C . ASP A 1 205 ? 24.089 -1.496 -17.619 1.00 86.81 205 ASP A C 1
ATOM 1434 O O . ASP A 1 205 ? 23.771 -0.734 -16.696 1.00 86.81 205 ASP A O 1
ATOM 1438 N N . GLY A 1 206 ? 23.214 -1.916 -18.542 1.00 86.00 206 GLY A N 1
ATOM 1439 C CA . GLY A 1 206 ? 21.836 -1.448 -18.681 1.00 86.00 206 GLY A CA 1
ATOM 1440 C C . GLY A 1 206 ? 21.657 -0.252 -19.619 1.00 86.00 206 GLY A C 1
ATOM 1441 O O . GLY A 1 206 ? 20.550 0.284 -19.685 1.00 86.00 206 GLY A O 1
ATOM 1442 N N . VAL A 1 207 ? 22.699 0.172 -20.335 1.00 86.69 207 VAL A N 1
ATOM 1443 C CA . VAL A 1 207 ? 22.659 1.222 -21.355 1.00 86.69 207 VAL A CA 1
ATOM 1444 C C . VAL A 1 207 ? 22.644 0.584 -22.747 1.00 86.69 207 VAL A C 1
ATOM 1446 O O . VAL A 1 207 ? 23.297 -0.419 -23.022 1.00 86.69 207 VAL A O 1
ATOM 1449 N N . LEU A 1 208 ? 21.862 1.150 -23.672 1.00 88.38 208 LEU A N 1
ATOM 1450 C CA . LEU A 1 208 ? 21.920 0.707 -25.064 1.00 88.38 208 LEU A CA 1
ATOM 1451 C C . LEU A 1 208 ? 23.267 1.072 -25.687 1.00 88.38 208 LEU A C 1
ATOM 1453 O O . LEU A 1 208 ? 23.654 2.237 -25.674 1.00 88.38 208 LEU A O 1
ATOM 1457 N N . LYS A 1 209 ? 23.856 0.139 -26.437 1.00 87.06 209 LYS A N 1
ATOM 1458 C CA . LYS A 1 209 ? 25.038 0.352 -27.296 1.00 87.06 209 LYS A CA 1
ATOM 1459 C C . LYS A 1 209 ? 25.007 1.631 -28.122 1.00 87.06 209 LYS A C 1
ATOM 1461 O O . LYS A 1 209 ? 26.031 2.250 -28.377 1.00 87.06 209 LYS A O 1
ATOM 1466 N N . SER A 1 210 ? 23.834 2.016 -28.629 1.00 85.00 210 SER A N 1
ATOM 1467 C CA . SER A 1 210 ? 23.678 3.232 -29.442 1.00 85.00 210 SER A CA 1
ATOM 1468 C C . SER A 1 210 ? 23.879 4.531 -28.660 1.00 85.00 210 SER A C 1
ATOM 1470 O O . SER A 1 210 ? 23.935 5.604 -29.265 1.00 85.00 210 SER A O 1
ATOM 1472 N N . CYS A 1 211 ? 23.934 4.434 -27.339 1.00 85.06 211 CYS A N 1
ATOM 1473 C CA . CYS A 1 211 ? 23.951 5.532 -26.384 1.00 85.06 211 CYS A CA 1
ATOM 1474 C C . CYS A 1 211 ? 25.232 5.560 -25.554 1.00 85.06 211 CYS A C 1
ATOM 1476 O O . CYS A 1 211 ? 25.459 6.500 -24.790 1.00 85.06 211 CYS A O 1
ATOM 1478 N N . GLU A 1 212 ? 26.093 4.579 -25.790 1.00 85.38 212 GLU A N 1
ATOM 1479 C CA . GLU A 1 212 ? 27.456 4.505 -25.304 1.00 85.38 212 GLU A CA 1
ATOM 1480 C C . GLU A 1 212 ? 28.423 5.182 -26.277 1.00 85.38 212 GLU A C 1
ATOM 1482 O O . GLU A 1 212 ? 28.069 5.585 -27.396 1.00 85.38 212 GLU A O 1
ATOM 1487 N N . THR A 1 213 ? 29.656 5.393 -25.821 1.00 83.69 213 THR A N 1
ATOM 1488 C CA . THR A 1 213 ? 30.698 5.965 -26.668 1.00 83.69 213 THR A CA 1
ATOM 1489 C C . THR A 1 213 ? 31.330 4.889 -27.542 1.00 83.69 213 THR A C 1
ATOM 1491 O O . THR A 1 213 ? 31.662 3.809 -27.080 1.00 83.69 213 THR A O 1
ATOM 1494 N N . ASP A 1 214 ? 31.497 5.224 -28.818 1.00 79.44 214 ASP A N 1
ATOM 1495 C CA . ASP A 1 214 ? 32.271 4.463 -29.800 1.00 79.44 214 ASP A CA 1
ATOM 1496 C C . ASP A 1 214 ? 33.345 5.423 -30.340 1.00 79.44 214 ASP A C 1
ATOM 1498 O O . ASP A 1 214 ? 33.090 6.294 -31.191 1.00 79.44 214 ASP A O 1
ATOM 1502 N N . THR A 1 215 ? 34.524 5.368 -29.722 1.00 85.25 215 THR A N 1
ATOM 1503 C CA . THR A 1 215 ? 35.605 6.342 -29.884 1.00 85.25 215 THR A CA 1
ATOM 1504 C C . THR A 1 215 ? 36.205 6.307 -31.289 1.00 85.25 215 THR A C 1
ATOM 1506 O O . THR A 1 215 ? 36.589 7.364 -31.819 1.00 85.25 215 THR A O 1
ATOM 1509 N N . ASP A 1 216 ? 36.274 5.140 -31.928 1.00 79.38 216 ASP A N 1
ATOM 1510 C CA . ASP A 1 216 ? 36.887 4.962 -33.245 1.00 79.38 216 ASP A CA 1
ATOM 1511 C C . ASP A 1 216 ? 35.872 4.737 -34.393 1.00 79.38 216 ASP A C 1
ATOM 1513 O O . ASP A 1 216 ? 36.236 4.825 -35.577 1.00 79.38 216 ASP A O 1
ATOM 1517 N N . SER A 1 217 ? 34.582 4.648 -34.050 1.00 82.00 217 SER A N 1
ATOM 1518 C CA . SER A 1 217 ? 33.430 4.510 -34.944 1.00 82.00 217 SER A CA 1
ATOM 1519 C C . SER A 1 217 ? 33.434 3.225 -35.772 1.00 82.00 217 SER A C 1
ATOM 1521 O O . SER A 1 217 ? 33.000 3.241 -36.939 1.00 82.00 217 SER A O 1
ATOM 1523 N N . ASP A 1 218 ? 33.960 2.131 -35.222 1.00 80.62 218 ASP A N 1
ATOM 1524 C CA . ASP A 1 218 ? 33.999 0.831 -35.890 1.00 80.62 218 ASP A CA 1
ATOM 1525 C C . ASP A 1 218 ? 32.679 0.036 -35.775 1.00 80.62 218 ASP A C 1
ATOM 1527 O O . ASP A 1 218 ? 32.427 -0.877 -36.579 1.00 80.62 218 ASP A O 1
ATOM 1531 N N . GLY A 1 219 ? 31.780 0.481 -34.889 1.00 74.06 219 GLY A N 1
ATOM 1532 C CA . GLY A 1 219 ? 30.492 -0.142 -34.600 1.00 74.06 219 GLY A CA 1
ATOM 1533 C C . GLY A 1 219 ? 30.482 -1.047 -33.364 1.00 74.06 219 GLY A C 1
ATOM 1534 O O . GLY A 1 219 ? 29.455 -1.696 -33.127 1.00 74.06 219 GLY A O 1
ATOM 1535 N N . THR A 1 220 ? 31.583 -1.098 -32.617 1.00 78.56 220 THR A N 1
ATOM 1536 C CA . THR A 1 220 ? 31.717 -1.662 -31.271 1.00 78.56 220 THR A CA 1
ATOM 1537 C C . THR A 1 220 ? 31.853 -0.502 -30.289 1.00 78.56 220 THR A C 1
ATOM 1539 O O . THR A 1 220 ? 32.505 0.490 -30.582 1.00 78.56 220 THR A O 1
ATOM 1542 N N . GLU A 1 221 ? 31.156 -0.576 -29.164 1.00 77.12 221 GLU A N 1
ATOM 1543 C CA . GLU A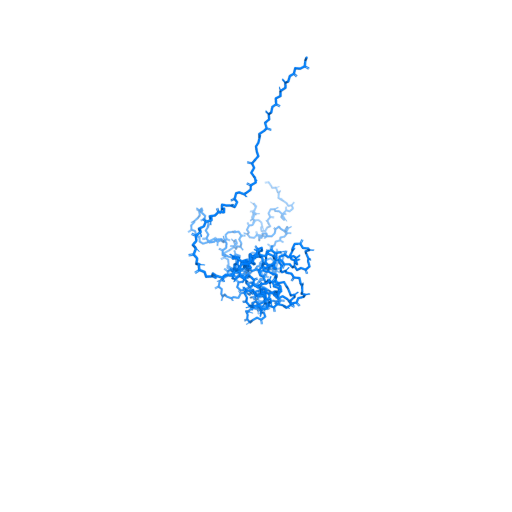 1 221 ? 31.283 0.439 -28.116 1.00 77.12 221 GLU A CA 1
ATOM 1544 C C . GLU A 1 221 ? 32.543 0.170 -27.271 1.00 77.12 221 GLU A C 1
ATOM 1546 O O . GLU A 1 221 ? 32.990 -0.980 -27.200 1.00 77.12 221 GLU A O 1
ATOM 1551 N N . ASP A 1 222 ? 33.119 1.231 -26.695 1.00 78.56 222 ASP A N 1
ATOM 1552 C CA . ASP A 1 222 ? 34.433 1.237 -26.031 1.00 78.56 222 ASP A CA 1
ATOM 1553 C C . ASP A 1 222 ? 34.573 0.152 -24.929 1.00 78.56 222 ASP A C 1
ATOM 1555 O O . ASP A 1 222 ? 35.606 -0.512 -24.823 1.00 78.56 222 ASP A O 1
ATOM 1559 N N . ASP A 1 223 ? 33.539 -0.080 -24.114 1.00 74.81 223 ASP A N 1
ATOM 1560 C CA . ASP A 1 223 ? 33.515 -1.043 -23.002 1.00 74.81 223 ASP A CA 1
ATOM 1561 C C . ASP A 1 223 ? 33.362 -2.516 -23.469 1.00 74.81 223 ASP A C 1
ATOM 1563 O O . ASP A 1 223 ? 33.706 -3.458 -22.735 1.00 74.81 223 ASP A O 1
ATOM 1567 N N . CYS A 1 224 ? 32.980 -2.733 -24.731 1.00 78.50 224 CYS A N 1
ATOM 1568 C CA . CYS A 1 224 ? 32.937 -4.025 -25.423 1.00 78.50 224 CYS A CA 1
ATOM 1569 C C . CYS A 1 224 ? 34.000 -4.193 -26.502 1.00 78.50 224 CYS A C 1
ATOM 1571 O O . CYS A 1 224 ? 34.022 -5.241 -27.171 1.00 78.50 224 CYS A O 1
ATOM 1573 N N . ASP A 1 225 ? 34.879 -3.208 -26.664 1.00 81.31 225 ASP A N 1
ATOM 1574 C CA . ASP A 1 225 ? 35.977 -3.275 -27.604 1.00 81.31 225 ASP A CA 1
ATOM 1575 C C . ASP A 1 225 ? 37.284 -3.715 -26.922 1.00 81.31 225 ASP A C 1
ATOM 1577 O O . ASP A 1 225 ? 37.911 -3.025 -26.120 1.00 81.31 225 ASP A O 1
ATOM 1581 N N . ASP A 1 226 ? 37.732 -4.925 -27.264 1.00 72.19 226 ASP A N 1
ATOM 1582 C CA . ASP A 1 226 ? 39.015 -5.465 -26.806 1.00 72.19 226 ASP A CA 1
ATOM 1583 C C . ASP A 1 226 ? 40.225 -4.766 -27.475 1.00 72.19 226 ASP A C 1
ATOM 1585 O O . ASP A 1 226 ? 41.373 -5.042 -27.088 1.00 72.19 226 ASP A O 1
ATOM 1589 N N . ASP A 1 227 ? 40.015 -3.949 -28.517 1.00 69.25 227 ASP A N 1
ATOM 1590 C CA . ASP A 1 227 ? 41.074 -3.287 -29.285 1.00 69.25 227 ASP A CA 1
ATOM 1591 C C . ASP A 1 227 ? 41.189 -1.764 -29.097 1.00 69.25 227 ASP A C 1
ATOM 1593 O O . ASP A 1 227 ? 42.013 -1.122 -29.762 1.00 69.25 227 ASP A O 1
ATOM 1597 N N . ASP A 1 228 ? 40.530 -1.255 -28.052 1.00 59.19 228 ASP A N 1
ATOM 1598 C CA . ASP A 1 228 ? 40.457 0.152 -27.665 1.00 59.19 228 ASP A CA 1
ATOM 1599 C C . ASP A 1 228 ? 41.823 0.742 -27.228 1.00 59.19 228 ASP A C 1
ATOM 1601 O O . ASP A 1 228 ? 42.212 0.742 -26.059 1.00 59.19 228 ASP A O 1
ATOM 1605 N N . ASP A 1 229 ? 42.641 1.112 -28.223 1.00 58.59 229 ASP A N 1
ATOM 1606 C CA . ASP A 1 229 ? 43.719 2.113 -28.211 1.00 58.59 229 ASP A CA 1
ATOM 1607 C C . ASP A 1 229 ? 44.529 2.020 -29.531 1.00 58.59 229 ASP A C 1
ATOM 1609 O O . ASP A 1 229 ? 45.453 1.201 -29.667 1.00 58.59 229 ASP A O 1
ATOM 1613 N N . ASN A 1 230 ? 44.312 2.942 -30.478 1.00 53.72 230 ASN A N 1
ATOM 1614 C CA . ASN A 1 230 ? 45.354 3.314 -31.454 1.00 53.72 230 ASN A CA 1
ATOM 1615 C C . ASN A 1 230 ? 45.988 4.676 -31.149 1.00 53.72 230 ASN A C 1
ATOM 1617 O O . ASN A 1 230 ? 45.274 5.702 -31.211 1.00 53.72 230 ASN A O 1
#

Radius of gyration: 37.1 Å; chains: 1; bounding box: 86×36×108 Å

Foldseek 3Di:
DDDDDDDDDDDPDDPPPPPPDDDPDDDDPPPPPPPPPPPPPPPQCPQVPPPDGLQRCCVVVVFDDQVPPSHGLQNCPVVVVFDDQVPPSHGLQSVVVVPADDQPPPSHGLLSVVVVPADDQPPPSHHQVSADDQVPPSGHLQNVCVVPVVQVLLPPSGGPVNVQVVQQDDPPPNHGDDCFQNVVPPSDGLSSVCSVPVVQPPLPPSGGQVNADDPPPPSGHQSRDPPPDD

Sequence (230 aa):
MGAGSSRLLGIASIQAIVILSLALCFGSTANATMLIPLLPNFPLLDCNTNGVEDSTDIANGTSADCNSNGVPDECDIADGTAKDCDGNGVPDTCQILAGGSDCNGNFLLDSCEVALGAPDCNGNDIPDECETDCDANGSPDECDITADPTADCDIDGVLDVCEYSDELTDPSTGLPGVPALDCDGNEVLDSCQIVVDPALDCDNDGVLKSCETDTDSDGTEDDCDDDDDN

Secondary structure (DSSP, 8-state):
--------------------------------------S-------SS-SSS-HHHHHHHTSS--TT-SSS-HHHHHHTTSS--SS-SSS-HHHHHHTT---SSSSSS-HHHHHHTT---SS-SSS-GGGS--SS-SSS-HHHHHHH-TTSSSS-SSS-HHHHHHTTS--TTT-SPP-TTTSTT-SSS-HHHHHHH-GGG-SS-SSS-GGGS--SS-SSS-GGG-TT---